Protein AF-A0A661QQ04-F1 (afdb_monomer_lite)

Structure (mmCIF, N/CA/C/O backbone):
data_AF-A0A661QQ04-F1
#
_entry.id   AF-A0A661QQ04-F1
#
loop_
_atom_site.group_PDB
_atom_site.id
_atom_site.type_symbol
_atom_site.label_atom_id
_atom_site.label_alt_id
_atom_site.label_comp_id
_atom_site.label_asym_id
_atom_site.label_entity_id
_atom_site.label_seq_id
_atom_site.pdbx_PDB_ins_code
_atom_site.Cartn_x
_atom_site.Cartn_y
_atom_site.Cartn_z
_atom_site.occupancy
_atom_site.B_iso_or_equiv
_atom_site.auth_seq_id
_atom_site.auth_comp_id
_atom_site.auth_asym_id
_atom_site.auth_atom_id
_atom_site.pdbx_PDB_model_num
ATOM 1 N N . MET A 1 1 ? 3.040 -56.726 -68.653 1.00 42.19 1 MET A N 1
ATOM 2 C CA . MET A 1 1 ? 3.200 -55.289 -68.322 1.00 42.19 1 MET A CA 1
ATOM 3 C C . MET A 1 1 ? 2.196 -54.917 -67.232 1.00 42.19 1 MET A C 1
ATOM 5 O O . MET A 1 1 ? 1.005 -54.890 -67.511 1.00 42.19 1 MET A O 1
ATOM 9 N N . LYS A 1 2 ? 2.637 -54.746 -65.975 1.00 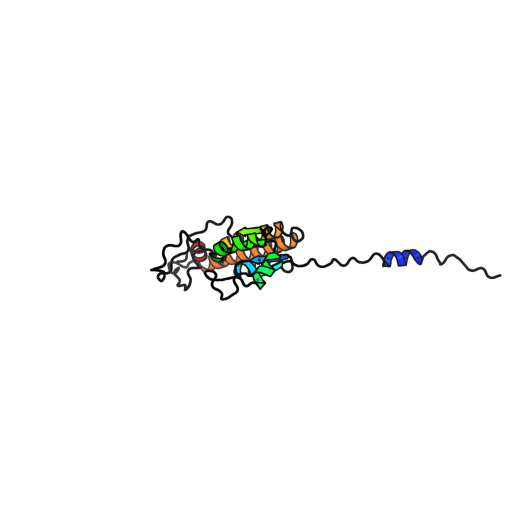44.75 2 LYS A N 1
ATOM 10 C CA . LYS A 1 2 ? 1.759 -54.456 -64.821 1.00 44.75 2 LYS A CA 1
ATOM 11 C C . LYS A 1 2 ? 1.559 -52.941 -64.674 1.00 44.75 2 LYS A C 1
ATOM 13 O O . LYS A 1 2 ? 2.535 -52.211 -64.544 1.00 44.75 2 LYS A O 1
ATOM 18 N N . LYS A 1 3 ? 0.300 -52.489 -64.699 1.00 50.75 3 LYS A N 1
ATOM 19 C CA . LYS A 1 3 ? -0.116 -51.104 -64.428 1.00 50.75 3 LYS A CA 1
ATOM 20 C C . LYS A 1 3 ? -0.150 -50.877 -62.909 1.00 50.75 3 LYS A C 1
ATOM 22 O O . LYS A 1 3 ? -0.844 -51.614 -62.215 1.00 50.75 3 LYS A O 1
ATOM 27 N N . TYR A 1 4 ? 0.576 -49.879 -62.403 1.00 56.81 4 TYR A N 1
ATOM 28 C CA . TYR A 1 4 ? 0.463 -49.418 -61.015 1.00 56.81 4 TYR A CA 1
ATOM 29 C C . TYR A 1 4 ? -0.455 -48.187 -60.953 1.00 56.81 4 TYR A C 1
ATOM 31 O O . TYR A 1 4 ? -0.273 -47.229 -61.702 1.00 56.81 4 TYR A O 1
ATOM 39 N N . ASN A 1 5 ? -1.465 -48.245 -60.079 1.00 53.25 5 ASN A N 1
ATOM 40 C CA . ASN A 1 5 ? -2.482 -47.209 -59.885 1.00 53.25 5 ASN A CA 1
ATOM 41 C C . ASN A 1 5 ? -1.901 -45.988 -59.152 1.00 53.25 5 ASN A C 1
ATOM 43 O O . ASN A 1 5 ? -1.539 -46.071 -57.980 1.00 53.25 5 ASN A O 1
ATOM 47 N N . ILE A 1 6 ? -1.873 -44.846 -59.841 1.00 58.75 6 ILE A N 1
ATOM 48 C CA . ILE A 1 6 ? -1.265 -43.571 -59.411 1.00 58.75 6 ILE A CA 1
ATOM 49 C C . ILE A 1 6 ? -2.174 -42.793 -58.426 1.00 58.75 6 ILE A C 1
ATOM 51 O O . ILE A 1 6 ? -1.833 -41.725 -57.930 1.00 58.75 6 ILE A O 1
ATOM 55 N N . THR A 1 7 ? -3.343 -43.328 -58.073 1.00 54.44 7 THR A N 1
ATOM 56 C CA . THR A 1 7 ? -4.411 -42.571 -57.396 1.00 54.44 7 THR A CA 1
ATOM 57 C C . THR A 1 7 ? -4.301 -42.482 -55.867 1.00 54.44 7 THR A C 1
ATOM 59 O O . THR A 1 7 ? -5.163 -41.878 -55.239 1.00 54.44 7 THR A O 1
ATOM 62 N N . ARG A 1 8 ? -3.267 -43.052 -55.227 1.00 51.94 8 ARG A N 1
ATOM 63 C CA . ARG A 1 8 ? -3.122 -43.023 -53.751 1.00 51.94 8 ARG A CA 1
ATOM 64 C C . ARG A 1 8 ? -2.150 -41.972 -53.197 1.00 51.94 8 ARG A C 1
ATOM 66 O O . ARG A 1 8 ? -2.054 -41.845 -51.982 1.00 51.94 8 ARG A O 1
ATOM 73 N N . LEU A 1 9 ? -1.472 -41.187 -54.040 1.00 50.12 9 LEU A N 1
ATOM 74 C CA . LEU A 1 9 ? -0.379 -40.305 -53.592 1.00 50.12 9 LEU A CA 1
ATOM 75 C C . LEU A 1 9 ? -0.767 -38.830 -53.355 1.00 50.12 9 LEU A C 1
ATOM 77 O O . LEU A 1 9 ? 0.102 -38.020 -53.062 1.00 50.12 9 LEU A O 1
ATOM 81 N N . ILE A 1 10 ? -2.049 -38.458 -53.453 1.00 54.50 10 ILE A N 1
ATOM 82 C CA . ILE A 1 10 ? -2.475 -37.043 -53.342 1.00 54.50 10 ILE A CA 1
ATOM 83 C C . ILE A 1 10 ? -3.084 -36.704 -51.963 1.00 54.50 10 ILE A C 1
ATOM 85 O O . ILE A 1 10 ? -3.137 -35.540 -51.581 1.00 54.50 10 ILE A O 1
ATOM 89 N N . ILE A 1 11 ? -3.459 -37.697 -51.146 1.00 52.12 11 ILE A N 1
ATOM 90 C CA . ILE A 1 11 ? -4.147 -37.456 -49.856 1.00 52.12 11 ILE A CA 1
ATOM 91 C C . ILE A 1 11 ? -3.188 -37.436 -48.646 1.00 52.12 11 ILE A C 1
ATOM 93 O O . ILE A 1 11 ? -3.557 -36.972 -47.574 1.00 52.12 11 ILE A O 1
ATOM 97 N N . VAL A 1 12 ? -1.929 -37.866 -48.792 1.00 51.25 12 VAL A N 1
ATOM 98 C CA . VAL A 1 12 ? -0.973 -37.896 -47.659 1.00 51.25 12 VAL A CA 1
ATOM 99 C C . VAL A 1 12 ? -0.236 -36.557 -47.479 1.00 51.25 12 VAL A C 1
ATOM 101 O O . VAL A 1 12 ? 0.216 -36.235 -46.383 1.00 51.25 12 VAL A O 1
ATOM 104 N N . PHE A 1 13 ? -0.171 -35.729 -48.525 1.00 47.19 13 PHE A N 1
ATOM 105 C CA . PHE A 1 13 ? 0.558 -34.456 -48.503 1.00 47.19 13 PHE A CA 1
ATOM 106 C C . PHE A 1 13 ? -0.141 -33.288 -47.759 1.00 47.19 13 PHE A C 1
ATOM 108 O O . PHE A 1 13 ? 0.571 -32.502 -47.135 1.00 47.19 13 PHE A O 1
ATOM 115 N N . PRO A 1 14 ? -1.488 -33.157 -47.698 1.00 51.59 14 PRO A N 1
ATOM 116 C CA . PRO A 1 14 ? -2.127 -32.086 -46.925 1.00 51.59 14 PRO A CA 1
ATOM 117 C C . PRO A 1 14 ? -2.156 -32.360 -45.411 1.00 51.59 14 PRO A C 1
ATOM 119 O O . PRO A 1 14 ? -2.267 -31.425 -44.622 1.00 51.59 14 PRO A O 1
ATOM 122 N N . VAL A 1 15 ? -2.038 -33.623 -44.981 1.00 52.25 15 VAL A N 1
ATOM 123 C CA . VAL A 1 15 ? -2.135 -34.003 -43.557 1.00 52.25 15 VAL A CA 1
ATOM 124 C C . VAL A 1 15 ? -0.845 -33.676 -42.795 1.00 52.25 15 VAL A C 1
ATOM 126 O O . VAL A 1 15 ? -0.895 -33.283 -41.632 1.00 52.25 15 VAL A O 1
ATOM 129 N N . ILE A 1 16 ? 0.313 -33.750 -43.457 1.00 52.34 16 ILE A N 1
ATOM 130 C CA . ILE A 1 16 ? 1.608 -33.402 -42.847 1.00 52.34 16 ILE A CA 1
ATOM 131 C C . ILE A 1 16 ? 1.780 -31.877 -42.741 1.00 52.34 16 ILE A C 1
ATOM 133 O O . ILE A 1 16 ? 2.369 -31.395 -41.775 1.00 52.34 16 ILE A O 1
ATOM 137 N N . LEU A 1 17 ? 1.190 -31.101 -43.659 1.00 48.97 17 LEU A N 1
ATOM 138 C CA . LEU A 1 17 ? 1.221 -29.635 -43.593 1.00 48.97 17 LEU A CA 1
ATOM 139 C C . LEU A 1 17 ? 0.348 -29.077 -42.450 1.00 48.97 17 LEU A C 1
ATOM 141 O O . LEU A 1 17 ? 0.659 -28.026 -41.897 1.00 48.97 17 LEU A O 1
ATOM 145 N N . PHE A 1 18 ? -0.691 -29.810 -42.030 1.00 51.31 18 PHE A N 1
ATOM 146 C CA . PHE A 1 18 ? -1.525 -29.444 -40.877 1.00 51.31 18 PHE A CA 1
ATOM 147 C C . PHE A 1 18 ? -0.867 -29.770 -39.520 1.00 51.31 18 PHE A C 1
ATOM 149 O O . PHE A 1 18 ? -1.220 -29.181 -38.501 1.00 51.31 18 PHE A O 1
ATOM 156 N N . LEU A 1 19 ? 0.130 -30.664 -39.499 1.00 51.28 19 LEU A N 1
ATOM 157 C CA . LEU A 1 19 ? 0.902 -31.016 -38.297 1.00 51.28 19 LEU A CA 1
ATOM 158 C C . LEU A 1 19 ? 2.069 -30.052 -38.013 1.00 51.28 19 LEU A C 1
ATOM 160 O O . LEU A 1 19 ? 2.657 -30.118 -36.936 1.00 51.28 19 LEU A O 1
ATOM 164 N N . PHE A 1 20 ? 2.373 -29.134 -38.939 1.00 50.22 20 PHE A N 1
ATOM 165 C CA . PHE A 1 20 ? 3.430 -28.122 -38.808 1.00 50.22 20 PHE A CA 1
ATOM 166 C C . PHE A 1 20 ? 2.912 -26.684 -38.633 1.00 50.22 20 PHE A C 1
ATOM 168 O O . PHE A 1 20 ? 3.705 -25.742 -38.643 1.00 50.22 20 PHE A O 1
ATOM 175 N N . MET A 1 21 ? 1.611 -26.486 -38.381 1.00 59.34 21 MET A N 1
ATOM 176 C CA . MET A 1 21 ? 1.159 -25.283 -37.671 1.00 59.34 21 MET A CA 1
ATOM 177 C C . MET A 1 21 ? 1.600 -25.428 -36.216 1.00 59.34 21 MET A C 1
ATOM 179 O O . MET A 1 21 ? 0.858 -25.913 -35.361 1.00 59.34 21 MET A O 1
ATOM 183 N N . GLY A 1 22 ? 2.864 -25.078 -35.967 1.00 58.88 22 GLY A N 1
ATOM 184 C CA . GLY A 1 22 ? 3.461 -25.076 -34.644 1.00 58.88 22 GLY A CA 1
ATOM 185 C C . GLY A 1 22 ? 2.508 -24.412 -33.662 1.00 58.88 22 GLY A C 1
ATOM 186 O O . GLY A 1 22 ? 2.130 -23.252 -33.831 1.00 58.88 2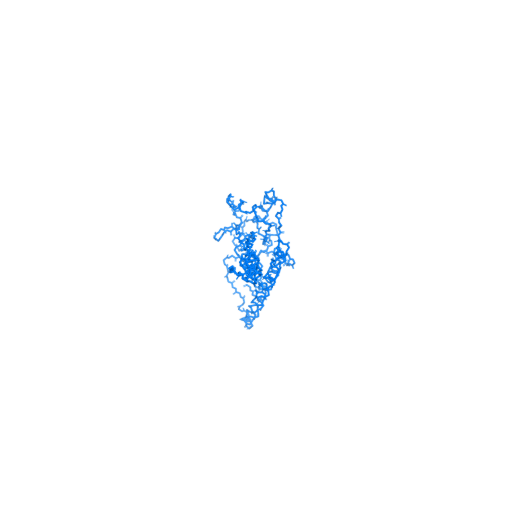2 GLY A O 1
ATOM 187 N N . ARG A 1 23 ? 2.096 -25.160 -32.636 1.00 61.75 23 ARG A N 1
ATOM 188 C CA . ARG A 1 23 ? 1.484 -24.566 -31.454 1.00 61.75 23 ARG A CA 1
ATOM 189 C C . ARG A 1 23 ? 2.525 -23.615 -30.882 1.00 61.75 23 ARG A C 1
ATOM 191 O O . ARG A 1 23 ? 3.463 -24.055 -30.223 1.00 61.75 23 ARG A O 1
ATOM 198 N N . ILE A 1 24 ? 2.379 -22.326 -31.171 1.00 63.41 24 ILE A N 1
ATOM 199 C CA . ILE A 1 24 ? 3.062 -21.274 -30.431 1.00 63.41 24 ILE A CA 1
ATOM 200 C C . ILE A 1 24 ? 2.498 -21.392 -29.019 1.00 63.41 24 ILE A C 1
ATOM 202 O O . ILE A 1 24 ? 1.402 -20.913 -28.733 1.00 63.41 24 ILE A O 1
ATOM 206 N N . LEU A 1 25 ? 3.192 -22.137 -28.158 1.00 58.19 25 LEU A N 1
ATOM 207 C CA . LEU A 1 25 ? 2.923 -22.080 -26.733 1.00 58.19 25 LEU A CA 1
ATOM 208 C C . LEU A 1 25 ? 3.154 -20.618 -26.341 1.00 58.19 25 LEU A C 1
ATOM 210 O O . LEU A 1 25 ? 4.233 -20.097 -26.642 1.00 58.19 25 LEU A O 1
ATOM 214 N N . PRO A 1 26 ? 2.166 -19.931 -25.745 1.00 60.06 26 PRO A N 1
ATOM 215 C CA . PRO A 1 26 ? 2.396 -18.583 -25.265 1.00 60.06 26 PRO A CA 1
ATOM 216 C C . PRO A 1 26 ? 3.564 -18.658 -24.284 1.00 60.06 26 PRO A C 1
ATOM 218 O O . PRO A 1 26 ? 3.507 -19.383 -23.289 1.00 60.06 26 PRO A O 1
ATOM 221 N N . VAL A 1 27 ? 4.659 -17.964 -24.602 1.00 60.22 27 VAL A N 1
ATOM 222 C CA . VAL A 1 27 ? 5.728 -17.739 -23.633 1.00 60.22 27 VAL A CA 1
ATOM 223 C C . VAL A 1 27 ? 5.059 -17.022 -22.472 1.00 60.22 27 VAL A C 1
ATOM 225 O O . VAL A 1 27 ? 4.532 -15.927 -22.660 1.00 60.22 27 VAL A O 1
ATOM 228 N N . ALA A 1 28 ? 5.019 -17.661 -21.302 1.00 61.84 28 ALA A N 1
ATOM 229 C CA . ALA A 1 28 ? 4.507 -17.021 -20.103 1.00 61.84 28 ALA A CA 1
ATOM 230 C C . ALA A 1 28 ? 5.303 -15.726 -19.898 1.00 61.84 28 ALA A C 1
ATOM 232 O O . ALA A 1 28 ? 6.532 -15.763 -19.754 1.00 61.84 28 ALA A O 1
ATOM 233 N N . ALA A 1 29 ? 4.615 -14.586 -19.976 1.00 71.62 29 ALA A N 1
ATOM 234 C CA . ALA A 1 29 ? 5.230 -13.296 -19.730 1.00 71.62 29 ALA A CA 1
ATOM 235 C C . ALA A 1 29 ? 5.824 -13.311 -18.317 1.00 71.62 29 ALA A C 1
ATOM 237 O O . ALA A 1 29 ? 5.252 -13.888 -17.391 1.00 71.62 29 ALA A O 1
ATOM 238 N N . ARG A 1 30 ? 7.021 -12.741 -18.155 1.00 85.00 30 ARG A N 1
ATOM 239 C CA . ARG A 1 30 ? 7.623 -12.655 -16.823 1.00 85.00 30 ARG A CA 1
ATOM 240 C C . ARG A 1 30 ? 6.792 -11.693 -15.965 1.00 85.00 30 ARG A C 1
ATOM 242 O O . ARG A 1 30 ? 6.412 -10.647 -16.491 1.00 85.00 30 ARG A O 1
ATOM 249 N N . PRO A 1 31 ? 6.572 -12.002 -14.673 1.00 93.94 31 PRO A N 1
ATOM 250 C CA . PRO A 1 31 ? 5.903 -11.089 -13.758 1.00 93.94 31 PRO A CA 1
ATOM 251 C C . PRO A 1 31 ? 6.584 -9.721 -13.745 1.00 93.94 31 PRO A C 1
ATOM 253 O O . PRO A 1 31 ? 7.814 -9.625 -13.790 1.00 93.94 31 PRO A O 1
ATOM 256 N N . VAL A 1 32 ? 5.793 -8.658 -13.654 1.00 96.25 32 VAL A N 1
ATOM 257 C CA . VAL A 1 32 ? 6.306 -7.295 -13.596 1.00 96.25 32 VAL A CA 1
ATOM 258 C C . VAL A 1 32 ? 6.868 -7.019 -12.207 1.00 96.25 32 VAL A C 1
ATOM 260 O O . VAL A 1 32 ? 6.193 -7.205 -11.193 1.00 96.25 32 VAL A O 1
ATOM 263 N N . SER A 1 33 ? 8.119 -6.567 -12.140 1.00 97.75 33 SER A N 1
ATOM 264 C CA . SER A 1 33 ? 8.745 -6.207 -10.869 1.00 97.75 33 SER A CA 1
ATOM 265 C C . SER A 1 33 ? 8.165 -4.899 -10.321 1.00 97.75 33 SER A C 1
ATOM 267 O O . SER A 1 33 ? 8.176 -3.866 -10.982 1.00 97.75 33 SER A O 1
ATOM 269 N N . VAL A 1 34 ? 7.678 -4.918 -9.087 1.00 98.50 34 VAL A N 1
ATOM 270 C CA . VAL A 1 34 ? 7.033 -3.786 -8.417 1.00 98.50 34 VAL A CA 1
ATOM 271 C C . VAL A 1 34 ? 7.740 -3.528 -7.098 1.00 98.50 34 VAL A C 1
ATOM 273 O O . VAL A 1 34 ? 7.895 -4.442 -6.291 1.00 98.50 34 VAL A O 1
ATOM 276 N N . ALA A 1 35 ? 8.130 -2.283 -6.835 1.00 98.50 35 ALA A N 1
ATOM 277 C CA . ALA A 1 35 ? 8.693 -1.906 -5.546 1.00 98.50 35 ALA A CA 1
ATOM 278 C C . ALA A 1 35 ? 7.636 -1.276 -4.631 1.00 98.50 35 ALA A C 1
ATOM 280 O O . ALA A 1 35 ? 6.783 -0.507 -5.072 1.00 98.50 35 ALA A O 1
ATOM 281 N N . VAL A 1 36 ? 7.716 -1.578 -3.338 1.00 98.62 36 VAL A N 1
ATOM 282 C CA . VAL A 1 36 ? 6.898 -0.956 -2.289 1.00 98.62 36 VAL A CA 1
ATOM 283 C C . VAL A 1 36 ? 7.779 -0.541 -1.117 1.00 98.62 36 VAL A C 1
ATOM 285 O O . VAL A 1 36 ? 8.813 -1.166 -0.853 1.00 98.62 36 VAL A O 1
ATOM 288 N N . SER A 1 37 ? 7.364 0.480 -0.370 1.00 97.25 37 SER A N 1
ATOM 289 C CA . SER A 1 37 ? 8.110 0.916 0.811 1.00 97.25 37 SER A CA 1
ATOM 290 C C . SER A 1 37 ? 8.093 -0.129 1.919 1.00 97.25 37 SER A C 1
ATOM 292 O O . SER A 1 37 ? 9.146 -0.465 2.455 1.00 97.25 37 SER A O 1
ATOM 294 N N . ILE A 1 38 ? 6.910 -0.640 2.270 1.00 95.88 38 ILE A N 1
ATOM 295 C CA . ILE A 1 38 ? 6.691 -1.479 3.458 1.00 95.88 38 ILE A CA 1
ATOM 296 C C . ILE A 1 38 ? 5.793 -2.684 3.165 1.00 95.88 38 ILE A C 1
ATOM 298 O O . ILE A 1 38 ? 5.066 -2.727 2.174 1.00 95.88 38 ILE A O 1
ATOM 302 N N . LEU A 1 39 ? 5.812 -3.664 4.072 1.00 94.81 39 LEU A N 1
ATOM 303 C CA . LEU A 1 39 ? 5.066 -4.915 3.929 1.00 94.81 39 LEU A CA 1
ATOM 304 C C . LEU A 1 39 ? 3.541 -4.741 3.724 1.00 94.81 39 LEU A C 1
ATOM 306 O O . LEU A 1 39 ? 3.017 -5.443 2.861 1.00 94.81 39 LEU A O 1
ATOM 310 N N . PRO A 1 40 ? 2.812 -3.829 4.407 1.00 95.69 40 PRO A N 1
ATOM 311 C CA . PRO A 1 40 ? 1.376 -3.645 4.163 1.00 95.69 40 PRO A CA 1
ATOM 312 C C . PRO A 1 40 ? 1.028 -3.373 2.694 1.00 95.69 40 PRO A C 1
ATOM 314 O O . PRO A 1 40 ? 0.116 -3.991 2.158 1.00 95.69 40 PRO A O 1
ATOM 317 N N . GLN A 1 41 ? 1.817 -2.550 1.998 1.00 97.69 41 GLN A N 1
ATOM 318 C CA . GLN A 1 41 ? 1.617 -2.280 0.570 1.00 97.69 41 GLN A CA 1
ATOM 319 C C . GLN A 1 41 ? 1.779 -3.543 -0.288 1.00 97.69 41 GLN A C 1
ATOM 321 O O . GLN A 1 41 ? 1.052 -3.728 -1.263 1.00 97.69 41 GLN A O 1
ATOM 326 N N . SER A 1 42 ? 2.693 -4.448 0.090 1.00 97.75 42 SER A N 1
ATOM 327 C CA . SER A 1 42 ? 2.896 -5.709 -0.638 1.00 97.75 42 SER A CA 1
ATOM 328 C C . SER A 1 42 ? 1.655 -6.603 -0.631 1.00 97.75 42 SER A C 1
ATOM 330 O O . SER A 1 42 ? 1.406 -7.286 -1.620 1.00 97.75 42 SER A O 1
ATOM 332 N N . PHE A 1 43 ? 0.842 -6.557 0.432 1.00 98.06 43 PHE A N 1
ATOM 333 C CA . PHE A 1 43 ? -0.417 -7.297 0.495 1.00 98.06 43 PHE A CA 1
ATOM 334 C C . PHE A 1 43 ? -1.398 -6.808 -0.576 1.00 98.06 43 PHE A C 1
ATOM 336 O O . PHE A 1 43 ? -1.882 -7.612 -1.369 1.00 98.06 43 PHE A O 1
ATOM 343 N N . PHE A 1 44 ? -1.627 -5.494 -0.667 1.00 98.62 44 PHE A N 1
ATOM 344 C CA . PHE A 1 44 ? -2.525 -4.919 -1.674 1.00 98.62 44 PHE A CA 1
ATOM 345 C C . PHE A 1 44 ? -2.035 -5.201 -3.099 1.00 98.62 44 PHE A C 1
ATOM 347 O O . PHE A 1 44 ? -2.811 -5.650 -3.942 1.00 98.62 44 PHE A O 1
ATOM 354 N N . VAL A 1 45 ? -0.736 -5.006 -3.359 1.00 98.69 45 VAL A N 1
ATOM 355 C CA . VAL A 1 45 ? -0.133 -5.315 -4.664 1.00 98.69 45 VAL A CA 1
ATOM 356 C C . VAL A 1 45 ? -0.309 -6.795 -5.008 1.00 98.69 45 VAL A C 1
ATOM 358 O O . VAL A 1 45 ? -0.635 -7.108 -6.149 1.00 98.69 45 VAL A O 1
ATOM 361 N N . LYS A 1 46 ? -0.149 -7.714 -4.046 1.00 98.50 46 LYS A N 1
ATOM 362 C CA . LYS A 1 46 ? -0.309 -9.153 -4.289 1.00 98.50 46 LYS A CA 1
ATOM 363 C C . LYS A 1 46 ? -1.762 -9.554 -4.537 1.00 98.50 46 LYS A C 1
ATOM 365 O O . LYS A 1 46 ? -2.007 -10.347 -5.441 1.00 98.50 46 LYS A O 1
ATOM 370 N N . GLU A 1 47 ? -2.714 -9.014 -3.779 1.00 98.62 47 GLU A N 1
ATOM 371 C CA . GLU A 1 47 ? -4.146 -9.297 -3.962 1.00 98.62 47 GLU A CA 1
ATOM 372 C C . GLU A 1 47 ? -4.663 -8.792 -5.322 1.00 98.62 47 GLU A C 1
ATOM 374 O O . GLU A 1 47 ? -5.513 -9.436 -5.941 1.00 98.62 47 GLU A O 1
ATOM 379 N N . ILE A 1 48 ? -4.128 -7.667 -5.809 1.00 98.75 48 ILE A N 1
ATOM 380 C CA . ILE A 1 48 ? -4.486 -7.093 -7.114 1.00 98.75 48 ILE A CA 1
ATOM 381 C C . ILE A 1 48 ? -3.730 -7.798 -8.249 1.00 98.75 48 ILE A C 1
ATOM 383 O O . ILE A 1 48 ? -4.339 -8.204 -9.235 1.00 98.75 48 ILE A O 1
ATOM 387 N N . GLY A 1 49 ? -2.412 -7.950 -8.114 1.00 97.75 49 GLY A N 1
ATOM 388 C CA . GLY A 1 49 ? -1.514 -8.416 -9.171 1.00 97.75 49 GLY A CA 1
ATOM 389 C C . GLY A 1 49 ? -1.342 -9.932 -9.283 1.00 97.75 49 GLY A C 1
ATOM 390 O O . GLY A 1 49 ? -0.943 -10.429 -10.331 1.00 97.75 49 GLY A O 1
ATOM 391 N N . SER A 1 50 ? -1.660 -10.692 -8.231 1.00 96.38 50 SER A N 1
ATOM 392 C CA . SER A 1 50 ? -1.543 -12.155 -8.192 1.00 96.38 50 SER A CA 1
ATOM 393 C C . SER A 1 50 ? -0.160 -12.658 -8.656 1.00 96.38 50 SER A C 1
ATOM 395 O O . SER A 1 50 ? 0.855 -12.305 -8.050 1.00 96.38 50 SER A O 1
ATOM 397 N N . ALA A 1 51 ? -0.095 -13.534 -9.661 1.00 96.94 51 ALA A N 1
ATOM 398 C CA . ALA A 1 51 ? 1.133 -14.093 -10.225 1.00 96.94 51 ALA A CA 1
ATOM 399 C C . ALA A 1 51 ? 1.843 -13.145 -11.206 1.00 96.94 51 ALA A C 1
ATOM 401 O O . ALA A 1 51 ? 3.023 -13.349 -11.469 1.00 96.94 51 ALA A O 1
ATOM 402 N N . GLU A 1 52 ? 1.168 -12.095 -11.677 1.00 97.38 52 GLU A N 1
ATOM 403 C CA . GLU A 1 52 ? 1.696 -11.172 -12.691 1.00 97.38 52 GLU A CA 1
ATOM 404 C C . GLU A 1 52 ? 2.637 -10.113 -12.109 1.00 97.38 52 GLU A C 1
ATOM 406 O O . GLU A 1 52 ? 3.212 -9.317 -12.845 1.00 97.38 52 GLU A O 1
ATOM 411 N N . VAL A 1 53 ? 2.831 -10.107 -10.785 1.00 98.00 53 VAL A N 1
ATOM 412 C CA . VAL A 1 53 ? 3.714 -9.167 -10.089 1.00 98.00 53 VAL A CA 1
ATOM 413 C C . VAL A 1 53 ? 4.759 -9.885 -9.237 1.00 98.00 53 VAL A C 1
ATOM 415 O O . VAL A 1 53 ? 4.455 -10.801 -8.467 1.00 98.00 53 VAL A O 1
ATOM 418 N N . GLU A 1 54 ? 6.002 -9.416 -9.322 1.00 98.00 54 GLU A N 1
ATOM 419 C CA . GLU A 1 54 ? 7.080 -9.756 -8.392 1.00 98.00 54 GLU A CA 1
ATOM 420 C C . GLU A 1 54 ? 7.352 -8.552 -7.485 1.00 98.00 54 GLU A C 1
ATOM 422 O O . GLU A 1 54 ? 7.685 -7.472 -7.963 1.00 98.00 54 GLU A O 1
ATOM 427 N N . ILE A 1 55 ? 7.220 -8.715 -6.167 1.00 98.31 55 ILE A N 1
ATOM 428 C CA . ILE A 1 55 ? 7.218 -7.577 -5.237 1.00 98.31 55 ILE A CA 1
ATOM 429 C C . ILE A 1 55 ? 8.564 -7.451 -4.516 1.00 98.31 55 ILE A C 1
ATOM 431 O O . ILE A 1 55 ? 9.001 -8.361 -3.809 1.00 98.31 55 ILE A O 1
ATOM 435 N N . LEU A 1 56 ? 9.192 -6.282 -4.633 1.00 98.06 56 LEU A N 1
ATOM 436 C CA . LEU A 1 56 ? 10.351 -5.861 -3.855 1.00 98.06 56 LEU A CA 1
ATOM 437 C C . LEU A 1 56 ? 9.901 -4.965 -2.695 1.00 98.06 56 LEU A C 1
ATOM 439 O O . LEU A 1 56 ? 9.493 -3.825 -2.899 1.00 98.06 56 LEU A O 1
ATOM 443 N N . VAL A 1 57 ? 10.034 -5.455 -1.463 1.00 97.81 57 VAL A N 1
ATOM 444 C CA . VAL A 1 57 ? 9.812 -4.645 -0.257 1.00 97.81 57 VAL A CA 1
ATOM 445 C C . VAL A 1 57 ? 11.117 -3.955 0.139 1.00 97.81 57 VAL A C 1
ATOM 447 O O . VAL A 1 57 ? 12.136 -4.622 0.354 1.00 97.81 57 VAL A O 1
ATOM 450 N N . MET A 1 58 ? 11.099 -2.623 0.236 1.00 97.31 58 MET A N 1
ATOM 451 C CA . MET A 1 58 ? 12.296 -1.856 0.581 1.00 97.31 58 MET A CA 1
ATOM 452 C C . MET A 1 58 ? 12.624 -1.929 2.065 1.00 97.31 58 MET A C 1
ATOM 454 O O . MET A 1 58 ? 13.741 -2.304 2.399 1.00 97.31 58 MET A O 1
ATOM 458 N N . VAL A 1 59 ? 11.674 -1.627 2.948 1.00 95.62 59 VAL A N 1
ATOM 459 C CA . VAL A 1 59 ? 11.856 -1.729 4.399 1.00 95.62 59 VAL A CA 1
ATOM 460 C C . VAL A 1 59 ? 11.344 -3.101 4.861 1.00 95.62 59 VAL A C 1
ATOM 462 O O . VAL A 1 59 ? 10.129 -3.318 4.903 1.00 95.62 59 VAL A O 1
ATOM 465 N N . PRO A 1 60 ? 12.235 -4.062 5.169 1.00 91.19 60 PRO A N 1
ATOM 466 C CA . PRO A 1 60 ? 11.836 -5.420 5.510 1.00 91.19 60 PRO A CA 1
ATOM 467 C C . PRO A 1 60 ? 11.167 -5.492 6.893 1.00 91.19 60 PRO A C 1
ATOM 469 O O . PRO A 1 60 ? 11.329 -4.583 7.713 1.00 91.19 60 PRO A O 1
ATOM 472 N N . PRO A 1 61 ? 10.458 -6.594 7.196 1.00 88.00 61 PRO A N 1
ATOM 473 C CA . PRO A 1 61 ? 9.868 -6.818 8.513 1.00 88.00 61 PRO A CA 1
ATOM 474 C C . PRO A 1 61 ? 10.896 -6.658 9.641 1.00 88.00 61 PRO A C 1
ATOM 476 O O . PRO A 1 61 ? 12.022 -7.143 9.541 1.00 88.00 61 PRO A O 1
ATOM 479 N N . GLY A 1 62 ? 10.504 -5.965 10.710 1.00 85.44 62 GLY A N 1
ATOM 480 C CA . GLY A 1 62 ? 11.357 -5.701 11.874 1.00 85.44 62 GLY A CA 1
ATOM 481 C C . GLY A 1 62 ? 12.348 -4.539 11.717 1.00 85.44 62 GLY A C 1
ATOM 482 O O . GLY A 1 62 ? 12.922 -4.113 12.715 1.00 85.44 62 GLY A O 1
ATOM 483 N N . ALA A 1 63 ? 12.538 -3.986 10.514 1.00 88.56 63 ALA A N 1
ATOM 484 C CA . ALA A 1 63 ? 13.352 -2.786 10.330 1.00 88.56 63 ALA A CA 1
ATOM 485 C C . ALA A 1 63 ? 12.575 -1.510 10.694 1.00 88.56 63 ALA A C 1
ATOM 487 O O . ALA A 1 63 ? 11.369 -1.421 10.474 1.00 88.56 63 ALA A O 1
ATOM 488 N N . ASN A 1 64 ? 13.278 -0.499 11.215 1.00 85.06 64 ASN A N 1
ATOM 489 C CA . ASN A 1 64 ? 12.696 0.810 11.510 1.00 85.06 64 ASN A CA 1
ATOM 490 C C . ASN A 1 64 ? 12.710 1.700 10.251 1.00 85.06 64 ASN A C 1
ATOM 492 O O . ASN A 1 64 ? 13.798 2.094 9.827 1.00 85.06 64 ASN A O 1
ATOM 496 N N . PRO A 1 65 ? 11.549 2.086 9.682 1.00 82.38 65 PRO A N 1
ATOM 497 C CA . PRO A 1 65 ? 11.502 2.935 8.491 1.00 82.38 65 PRO A CA 1
ATOM 498 C C . PRO A 1 65 ? 12.186 4.297 8.672 1.00 82.38 65 PRO A C 1
ATOM 500 O O . PRO A 1 65 ? 12.656 4.871 7.699 1.00 82.38 65 PRO A O 1
ATOM 503 N N . ALA A 1 66 ? 12.270 4.828 9.895 1.00 79.62 66 ALA A N 1
ATOM 504 C CA . ALA A 1 66 ? 12.883 6.134 10.135 1.00 79.62 66 ALA A CA 1
ATOM 505 C C . ALA A 1 66 ? 14.408 6.132 9.937 1.00 79.62 66 ALA A C 1
ATOM 507 O O . ALA A 1 66 ? 14.986 7.168 9.623 1.00 79.62 66 ALA A O 1
ATOM 508 N N . THR A 1 67 ? 15.061 4.982 10.115 1.00 85.94 67 THR A N 1
ATOM 509 C CA . THR A 1 67 ? 16.529 4.859 10.089 1.00 85.94 67 THR A CA 1
ATOM 510 C C . THR A 1 67 ? 17.014 3.815 9.088 1.00 85.94 67 THR A C 1
ATOM 512 O O . THR A 1 67 ? 18.179 3.428 9.117 1.00 85.94 67 THR A O 1
ATOM 515 N N . TYR A 1 68 ? 16.123 3.283 8.251 1.00 92.56 68 TYR A N 1
ATOM 516 C CA . TYR A 1 68 ? 16.463 2.190 7.354 1.00 92.56 68 TYR A CA 1
ATOM 517 C C . TYR A 1 68 ? 17.284 2.666 6.152 1.00 92.56 68 TYR A C 1
ATOM 519 O O . TYR A 1 68 ? 16.932 3.636 5.474 1.00 92.56 68 TYR A O 1
ATOM 527 N N . GLU A 1 69 ? 18.338 1.913 5.843 1.00 94.12 69 GLU A N 1
ATOM 528 C CA . GLU A 1 69 ? 19.156 2.094 4.649 1.00 94.12 69 GLU A CA 1
ATOM 529 C C . GLU A 1 69 ? 19.021 0.875 3.720 1.00 94.12 69 GLU A C 1
ATOM 531 O O . GLU A 1 69 ? 19.246 -0.262 4.155 1.00 94.12 69 GLU A O 1
ATOM 536 N N . PRO A 1 70 ? 18.665 1.068 2.435 1.00 94.94 70 PRO A N 1
ATOM 537 C CA . PRO A 1 70 ? 18.569 -0.022 1.475 1.00 94.94 70 PRO A CA 1
ATOM 538 C C . PRO A 1 70 ? 19.921 -0.680 1.223 1.00 94.94 70 PRO A C 1
ATOM 540 O O . PRO A 1 70 ? 20.931 -0.014 0.990 1.00 94.94 70 PRO A O 1
ATOM 543 N N . LYS A 1 71 ? 19.933 -2.012 1.166 1.00 95.00 71 LYS A N 1
ATOM 544 C CA . LYS A 1 71 ? 21.139 -2.769 0.814 1.00 95.00 71 LYS A CA 1
ATOM 545 C C . LYS A 1 71 ? 21.478 -2.579 -0.674 1.00 95.00 71 LYS A C 1
ATOM 547 O O . LYS A 1 71 ? 20.556 -2.502 -1.491 1.00 95.00 71 LYS A O 1
ATOM 552 N N . PRO A 1 72 ? 22.762 -2.659 -1.083 1.00 95.06 72 PRO A N 1
ATOM 553 C CA . PRO A 1 72 ? 23.156 -2.565 -2.495 1.00 95.06 72 PRO A CA 1
ATOM 554 C C . PRO A 1 72 ? 22.386 -3.520 -3.419 1.00 95.06 72 PRO A C 1
ATOM 556 O O . PRO A 1 72 ? 21.953 -3.140 -4.503 1.00 95.06 72 PRO A O 1
ATOM 559 N N . ARG A 1 73 ? 22.116 -4.748 -2.954 1.00 95.56 73 ARG A N 1
ATOM 560 C CA . ARG A 1 73 ? 21.315 -5.732 -3.698 1.00 95.56 73 ARG A CA 1
ATOM 561 C C . ARG A 1 73 ? 19.867 -5.280 -3.930 1.00 95.56 73 ARG A C 1
ATOM 563 O O . ARG A 1 73 ? 19.304 -5.605 -4.969 1.00 95.56 73 ARG A O 1
ATOM 570 N N . GLN A 1 74 ? 19.252 -4.563 -2.988 1.00 95.75 74 GLN A N 1
ATOM 571 C CA . GLN A 1 74 ? 17.901 -4.020 -3.179 1.00 95.75 74 GLN A CA 1
ATOM 572 C C . GLN A 1 74 ? 17.912 -2.877 -4.189 1.00 95.75 74 GLN A C 1
ATOM 574 O O . GLN A 1 74 ? 17.037 -2.840 -5.041 1.00 95.75 74 GLN A O 1
ATOM 579 N N . LEU A 1 75 ? 18.924 -2.006 -4.150 1.00 96.00 75 LEU A N 1
ATOM 580 C CA . LEU A 1 75 ? 19.084 -0.939 -5.143 1.00 96.00 75 LEU A CA 1
ATOM 581 C C . LEU A 1 75 ? 19.261 -1.507 -6.558 1.00 96.00 75 LEU A C 1
ATOM 583 O O . LEU A 1 75 ? 18.626 -1.028 -7.492 1.00 96.00 75 LEU A O 1
ATOM 587 N N . ALA A 1 76 ? 20.050 -2.576 -6.703 1.00 95.44 76 ALA A N 1
ATOM 588 C CA . ALA A 1 76 ? 20.211 -3.273 -7.978 1.00 95.44 76 ALA A CA 1
ATOM 589 C C . ALA A 1 76 ? 18.889 -3.873 -8.491 1.00 95.44 76 ALA A C 1
ATOM 591 O O . ALA A 1 76 ? 18.592 -3.776 -9.676 1.00 95.44 76 ALA A O 1
ATOM 592 N N . LYS A 1 77 ? 18.064 -4.454 -7.606 1.00 96.38 77 LYS A N 1
ATOM 593 C CA . LYS A 1 77 ? 16.724 -4.944 -7.979 1.00 96.38 77 LYS A CA 1
ATOM 594 C C . LYS A 1 77 ? 15.763 -3.806 -8.336 1.00 96.38 77 LYS A C 1
ATOM 596 O O . LYS A 1 77 ? 15.022 -3.912 -9.306 1.00 96.38 77 LYS A O 1
ATOM 601 N N . LEU A 1 78 ? 15.791 -2.713 -7.573 1.00 97.44 78 LEU A N 1
ATOM 602 C CA . LEU A 1 78 ? 14.944 -1.541 -7.792 1.00 97.44 78 LEU A CA 1
ATOM 603 C C . LEU A 1 78 ? 15.208 -0.882 -9.153 1.00 97.44 78 LEU A C 1
ATOM 605 O O . LEU A 1 78 ? 14.282 -0.357 -9.767 1.00 97.44 78 LEU A O 1
ATOM 609 N N . ALA A 1 79 ? 16.444 -0.946 -9.655 1.00 95.44 79 ALA A N 1
ATOM 610 C CA . ALA A 1 79 ? 16.788 -0.455 -10.988 1.00 95.44 79 ALA A CA 1
ATOM 611 C C . ALA A 1 79 ? 16.014 -1.164 -12.119 1.00 95.44 79 ALA A C 1
ATOM 613 O O . ALA A 1 79 ? 15.831 -0.580 -13.181 1.00 95.44 79 ALA A O 1
ATOM 614 N N . GLY A 1 80 ? 15.533 -2.392 -11.889 1.00 94.81 80 GLY A N 1
ATOM 615 C CA . GLY A 1 80 ? 14.675 -3.127 -12.824 1.00 94.81 80 GLY A CA 1
ATOM 616 C C . GLY A 1 80 ? 13.171 -2.923 -12.612 1.00 94.81 80 GLY A C 1
ATOM 617 O O . GLY A 1 80 ? 12.379 -3.470 -13.373 1.00 94.81 80 GLY A O 1
ATOM 618 N N . CYS A 1 81 ? 12.752 -2.173 -11.589 1.00 98.06 81 CYS A N 1
ATOM 619 C CA . CYS A 1 81 ? 11.335 -1.935 -11.314 1.00 98.06 81 CYS A CA 1
ATOM 620 C C . CYS A 1 81 ? 10.838 -0.710 -12.107 1.00 98.06 81 CYS A C 1
ATOM 622 O O . CYS A 1 81 ? 11.391 0.376 -11.926 1.00 98.06 81 CYS A O 1
ATOM 624 N N . PRO A 1 82 ? 9.788 -0.817 -12.942 1.00 98.19 82 PRO A N 1
ATOM 625 C CA . PRO A 1 82 ? 9.161 0.345 -13.581 1.00 98.19 82 PRO A CA 1
ATOM 626 C C . PRO A 1 82 ? 8.357 1.221 -12.613 1.00 98.19 82 PRO A C 1
ATOM 628 O O . PRO A 1 82 ? 8.101 2.386 -12.913 1.00 98.19 82 PRO A O 1
ATOM 631 N N . ILE A 1 83 ? 7.935 0.683 -11.464 1.00 98.81 83 ILE A N 1
ATOM 632 C CA . ILE A 1 83 ? 7.026 1.365 -10.539 1.00 98.81 83 ILE A CA 1
ATOM 633 C C . ILE A 1 83 ? 7.425 1.170 -9.074 1.00 98.81 83 ILE A C 1
ATOM 635 O O . ILE A 1 83 ? 7.897 0.104 -8.667 1.00 98.81 83 ILE A O 1
ATOM 639 N N . TYR A 1 84 ? 7.200 2.220 -8.285 1.00 98.75 84 TYR A N 1
ATOM 640 C CA . TYR A 1 84 ? 7.364 2.267 -6.839 1.00 98.75 84 TYR A CA 1
ATOM 641 C C . TYR A 1 84 ? 6.090 2.805 -6.182 1.00 98.75 84 TYR A C 1
ATOM 643 O O . TYR A 1 84 ? 5.696 3.942 -6.442 1.00 98.75 84 TYR A O 1
ATOM 651 N N . PHE A 1 85 ? 5.477 2.034 -5.289 1.00 98.81 85 PHE A N 1
ATOM 652 C CA . PHE A 1 85 ? 4.333 2.476 -4.491 1.00 98.81 85 PHE A CA 1
ATOM 653 C C . PHE A 1 85 ? 4.796 3.065 -3.150 1.00 98.81 85 PHE A C 1
ATOM 655 O O . PHE A 1 85 ? 5.375 2.369 -2.315 1.00 98.81 85 PHE A O 1
ATOM 662 N N . ALA A 1 86 ? 4.529 4.355 -2.942 1.00 98.12 86 ALA A N 1
ATOM 663 C CA . ALA A 1 86 ? 5.009 5.156 -1.816 1.00 98.12 86 ALA A CA 1
ATOM 664 C C . ALA A 1 86 ? 3.898 5.423 -0.785 1.00 98.12 86 ALA A C 1
ATOM 666 O O . ALA A 1 86 ? 2.805 5.846 -1.155 1.00 98.12 86 ALA A O 1
ATOM 667 N N . GLN A 1 87 ? 4.190 5.209 0.500 1.00 96.00 87 GLN A N 1
ATOM 668 C CA . GLN A 1 87 ? 3.254 5.345 1.625 1.00 96.00 87 GLN A CA 1
ATOM 669 C C . GLN A 1 87 ? 3.363 6.700 2.351 1.00 96.00 87 GLN A C 1
ATOM 671 O O . GLN A 1 87 ? 2.568 7.039 3.226 1.00 96.00 87 GLN A O 1
ATOM 676 N N . GLY A 1 88 ? 4.354 7.509 1.992 1.00 93.38 88 GLY A N 1
ATOM 677 C CA . GLY A 1 88 ? 4.648 8.805 2.586 1.00 93.38 88 GLY A CA 1
ATOM 678 C C . GLY A 1 88 ? 5.363 8.695 3.927 1.00 93.38 88 GLY A C 1
ATOM 679 O O . GLY A 1 88 ? 4.995 9.395 4.873 1.00 93.38 88 GLY A O 1
ATOM 680 N N . LEU A 1 89 ? 6.344 7.793 3.999 1.00 91.50 89 LEU A N 1
ATOM 681 C CA . LEU A 1 89 ? 7.221 7.551 5.150 1.00 91.50 89 LEU A CA 1
ATOM 682 C C . LEU A 1 89 ? 8.461 8.470 5.120 1.00 91.50 89 LEU A C 1
ATOM 684 O O . LEU A 1 89 ? 8.884 8.871 4.037 1.00 91.50 89 LEU A O 1
ATOM 688 N N . PRO A 1 90 ? 9.150 8.724 6.253 1.00 87.00 90 PRO A N 1
ATOM 689 C CA . PRO A 1 90 ? 10.394 9.501 6.270 1.00 87.00 90 PRO A CA 1
ATOM 690 C C . PRO A 1 90 ? 11.491 8.861 5.412 1.00 87.00 90 PRO A C 1
ATOM 692 O O . PRO A 1 90 ? 12.249 9.563 4.745 1.00 87.00 90 PRO A O 1
ATOM 695 N N . PHE A 1 91 ? 11.518 7.522 5.378 1.00 92.12 91 PHE A N 1
ATOM 696 C CA . PHE A 1 91 ? 12.347 6.720 4.480 1.00 92.12 91 PHE A CA 1
ATOM 697 C C . PHE A 1 91 ? 12.305 7.230 3.035 1.00 92.12 91 PHE A C 1
ATOM 699 O O . PHE A 1 91 ? 13.333 7.393 2.382 1.00 92.12 91 PHE A O 1
ATOM 706 N N . GLU A 1 92 ? 11.104 7.498 2.533 1.00 94.94 92 GLU A N 1
ATOM 707 C CA . GLU A 1 92 ? 10.879 7.847 1.137 1.00 94.94 92 GLU A CA 1
ATOM 708 C C . GLU A 1 92 ? 11.429 9.231 0.811 1.00 94.94 92 GLU A C 1
ATOM 710 O O . GLU A 1 92 ? 12.095 9.395 -0.209 1.00 94.94 92 GLU A O 1
ATOM 715 N N . SER A 1 93 ? 11.244 10.202 1.710 1.00 90.31 93 SER A N 1
ATOM 716 C CA . SER A 1 93 ? 11.818 11.544 1.570 1.00 90.31 93 SER A CA 1
ATOM 717 C C . SER A 1 93 ? 13.345 11.508 1.455 1.00 90.31 93 SER A C 1
ATOM 719 O O . SER A 1 93 ? 13.927 12.283 0.697 1.00 90.31 93 SER A O 1
ATOM 721 N N . ALA A 1 94 ? 13.999 10.596 2.181 1.00 90.62 94 ALA A N 1
ATOM 722 C CA . ALA A 1 94 ? 15.450 10.444 2.145 1.00 90.62 94 ALA A CA 1
ATOM 723 C C . ALA A 1 94 ? 15.951 9.712 0.885 1.00 90.62 94 ALA A C 1
ATOM 725 O O . ALA A 1 94 ? 17.041 10.010 0.387 1.00 90.62 94 ALA A O 1
ATOM 726 N N . TRP A 1 95 ? 15.179 8.751 0.366 1.00 95.69 95 TRP A N 1
ATOM 727 C CA . TRP A 1 95 ? 15.680 7.786 -0.615 1.00 95.69 95 TRP A CA 1
ATOM 728 C C . TRP A 1 95 ? 15.085 7.892 -2.022 1.00 95.69 95 TRP A C 1
ATOM 730 O O . TRP A 1 95 ? 15.809 7.608 -2.978 1.00 95.69 95 TRP A O 1
ATOM 740 N N . ILE A 1 96 ? 13.845 8.361 -2.199 1.00 96.56 96 ILE A N 1
ATOM 741 C CA . ILE A 1 96 ? 13.225 8.499 -3.531 1.00 96.56 96 ILE A CA 1
ATOM 742 C C . ILE A 1 96 ? 14.081 9.341 -4.493 1.00 96.56 96 ILE A C 1
ATOM 744 O O . ILE A 1 96 ? 14.285 8.888 -5.622 1.00 96.56 96 ILE A O 1
ATOM 748 N N . PRO A 1 97 ? 14.671 10.491 -4.097 1.00 96.56 97 PRO A N 1
ATOM 749 C CA . PRO A 1 97 ? 15.543 11.247 -5.000 1.00 96.56 97 PRO A CA 1
ATOM 750 C C . PRO A 1 97 ? 16.741 10.430 -5.509 1.00 96.56 97 PRO A C 1
ATOM 752 O O . PRO A 1 97 ? 17.141 10.552 -6.666 1.00 96.56 97 PRO A O 1
ATOM 755 N N . ARG A 1 98 ? 17.303 9.555 -4.663 1.00 95.50 98 ARG A N 1
ATOM 756 C CA . ARG A 1 98 ? 18.408 8.661 -5.041 1.00 95.50 98 ARG A CA 1
ATOM 757 C C . ARG A 1 98 ? 17.926 7.537 -5.955 1.00 95.50 98 ARG A C 1
ATOM 759 O O . ARG A 1 98 ? 18.629 7.193 -6.899 1.00 95.50 98 ARG A O 1
ATOM 766 N N . PHE A 1 99 ? 16.733 6.997 -5.707 1.00 96.94 99 PHE A N 1
ATOM 767 C CA . PHE A 1 99 ? 16.124 5.984 -6.569 1.00 96.94 99 PHE A CA 1
ATOM 768 C C . PHE A 1 99 ? 15.891 6.524 -7.978 1.00 96.94 99 PHE A C 1
ATOM 770 O O . PHE A 1 99 ? 16.306 5.885 -8.937 1.00 96.94 99 PHE A O 1
ATOM 777 N N . LEU A 1 100 ? 15.330 7.729 -8.095 1.00 97.38 100 LEU A N 1
ATOM 778 C CA . LEU A 1 100 ? 15.096 8.397 -9.378 1.00 97.38 100 LEU A CA 1
ATOM 779 C C . LEU A 1 100 ? 16.399 8.736 -10.111 1.00 97.38 100 LEU A C 1
ATOM 781 O O . LEU A 1 100 ? 16.454 8.664 -11.334 1.00 97.38 100 LEU A O 1
ATOM 785 N N . LYS A 1 101 ? 17.475 9.057 -9.383 1.00 95.31 101 LYS A N 1
ATOM 786 C CA . LYS A 1 101 ? 18.796 9.263 -9.995 1.00 95.31 101 LYS A CA 1
ATOM 787 C C . LYS A 1 101 ? 19.351 7.976 -10.619 1.00 95.31 101 LYS A C 1
ATOM 789 O O . LYS A 1 101 ? 19.967 8.040 -11.678 1.00 95.31 101 LYS A O 1
ATOM 794 N N . SER A 1 102 ? 19.150 6.831 -9.967 1.00 93.19 102 SER A N 1
ATOM 795 C CA . SER A 1 102 ? 19.637 5.526 -10.443 1.00 93.19 102 SER A CA 1
ATOM 796 C C . SER A 1 102 ? 18.698 4.848 -11.447 1.00 93.19 102 SER A C 1
ATOM 798 O O . SER A 1 102 ? 19.150 4.032 -12.242 1.00 93.19 102 SER A O 1
ATOM 800 N N . ASN A 1 103 ? 17.406 5.170 -11.410 1.00 96.38 103 ASN A N 1
ATOM 801 C CA . ASN A 1 103 ? 16.380 4.686 -12.328 1.00 96.38 103 ASN A CA 1
ATOM 802 C C . ASN A 1 103 ? 15.463 5.858 -12.738 1.00 96.38 103 ASN A C 1
ATOM 804 O O . ASN A 1 103 ? 14.405 6.054 -12.134 1.00 96.38 103 ASN A O 1
ATOM 808 N N . PRO A 1 104 ? 15.852 6.644 -13.761 1.00 96.44 104 PRO A N 1
ATOM 809 C CA . PRO A 1 104 ? 15.093 7.821 -14.198 1.00 96.44 104 PRO A CA 1
ATOM 810 C C . PRO A 1 104 ? 13.700 7.517 -14.765 1.00 96.44 104 PRO A C 1
ATOM 812 O O . PRO A 1 104 ? 12.882 8.424 -14.894 1.00 96.44 104 PRO A O 1
ATOM 815 N N . HIS A 1 105 ? 13.424 6.257 -15.113 1.00 96.00 105 HIS A N 1
ATOM 816 C CA . HIS A 1 105 ? 12.129 5.814 -15.632 1.00 96.00 105 HIS A CA 1
ATOM 817 C C . HIS A 1 105 ? 11.186 5.302 -14.535 1.00 96.00 105 HIS A C 1
ATOM 819 O O . HIS A 1 105 ? 10.045 4.954 -14.836 1.00 96.00 105 HIS A O 1
ATOM 825 N N . LEU A 1 106 ? 11.639 5.257 -13.276 1.00 98.38 106 LEU A N 1
ATOM 826 C CA . LEU A 1 106 ? 10.837 4.796 -12.150 1.00 98.38 106 LEU A CA 1
ATOM 827 C C . LEU A 1 106 ? 9.618 5.701 -11.946 1.00 98.38 106 LEU A C 1
ATOM 829 O O . LEU A 1 106 ? 9.740 6.885 -11.626 1.00 98.38 106 LEU A O 1
ATOM 833 N N . ILE A 1 107 ? 8.426 5.123 -12.058 1.00 98.50 107 ILE A N 1
ATOM 834 C CA . ILE A 1 107 ? 7.177 5.809 -11.743 1.00 98.50 107 ILE A CA 1
ATOM 835 C C . ILE A 1 107 ? 6.920 5.675 -10.244 1.00 98.50 107 ILE A C 1
ATOM 837 O O . ILE A 1 107 ? 6.695 4.580 -9.738 1.00 98.50 107 ILE A O 1
ATOM 841 N N . VAL A 1 108 ? 6.919 6.795 -9.527 1.00 98.56 108 VAL A N 1
ATOM 842 C CA . VAL A 1 108 ? 6.559 6.831 -8.105 1.00 98.56 108 VAL A CA 1
ATOM 843 C C . VAL A 1 108 ? 5.070 7.138 -7.975 1.00 98.56 108 VAL A C 1
ATOM 845 O O . VAL A 1 108 ? 4.616 8.204 -8.388 1.00 98.56 108 VAL A O 1
ATOM 848 N N . VAL A 1 109 ? 4.313 6.216 -7.383 1.00 98.62 109 VAL A N 1
ATOM 849 C CA . VAL A 1 109 ? 2.879 6.366 -7.120 1.00 98.62 109 VAL A CA 1
ATOM 850 C C . VAL A 1 109 ? 2.657 6.557 -5.620 1.00 98.62 109 VAL A C 1
ATOM 852 O O . VAL A 1 109 ? 2.836 5.601 -4.862 1.00 98.62 109 VAL A O 1
ATOM 855 N N . PRO A 1 110 ? 2.260 7.756 -5.158 1.00 98.12 110 PRO A N 1
ATOM 856 C CA . PRO A 1 110 ? 1.820 7.940 -3.782 1.00 98.12 110 PRO A CA 1
ATOM 857 C C . PRO A 1 110 ? 0.484 7.218 -3.576 1.00 98.12 110 PRO A C 1
ATOM 859 O O . PRO A 1 110 ? -0.550 7.644 -4.088 1.00 98.12 110 PRO A O 1
ATOM 862 N N . THR A 1 111 ? 0.485 6.128 -2.810 1.00 98.38 111 THR A N 1
ATOM 863 C CA . THR A 1 111 ? -0.723 5.317 -2.579 1.00 98.38 111 THR A CA 1
ATOM 864 C C . THR A 1 111 ? -1.744 6.031 -1.698 1.00 98.38 111 THR A C 1
ATOM 866 O O . THR A 1 111 ? -2.919 5.685 -1.705 1.00 98.38 111 THR A O 1
ATOM 869 N N . TYR A 1 112 ? -1.332 7.109 -1.033 1.00 97.44 112 TYR A N 1
ATOM 870 C CA . TYR A 1 112 ? -2.185 8.020 -0.274 1.00 97.44 112 TYR A CA 1
ATOM 871 C C . TYR A 1 112 ? -2.807 9.159 -1.106 1.00 97.44 112 TYR A C 1
ATOM 873 O O . TYR A 1 112 ? -3.412 10.070 -0.538 1.00 97.44 112 TYR A O 1
ATOM 881 N N . ALA A 1 113 ? -2.647 9.173 -2.435 1.00 98.06 113 ALA A N 1
ATOM 882 C CA . ALA A 1 113 ? -3.231 10.213 -3.280 1.00 98.06 113 ALA A CA 1
ATOM 883 C C . ALA A 1 113 ? -4.761 10.296 -3.114 1.00 98.06 113 ALA A C 1
ATOM 885 O O . ALA A 1 113 ? -5.467 9.288 -3.177 1.00 98.06 113 ALA A O 1
ATOM 886 N N . GLY A 1 114 ? -5.271 11.514 -2.906 1.00 97.25 114 GLY A N 1
ATOM 887 C CA . GLY A 1 114 ? -6.695 11.772 -2.668 1.00 97.25 114 GLY A CA 1
ATOM 888 C C . GLY A 1 114 ? -7.165 11.546 -1.226 1.00 97.25 114 GLY A C 1
ATOM 889 O O . GLY A 1 114 ? -8.356 11.683 -0.966 1.00 97.25 114 GLY A O 1
ATOM 890 N N . ILE A 1 115 ? -6.263 11.222 -0.293 1.00 97.12 115 ILE A N 1
ATOM 891 C CA . ILE A 1 115 ? -6.571 11.115 1.138 1.00 97.12 115 ILE A CA 1
ATOM 892 C C . ILE A 1 115 ? -6.141 12.398 1.851 1.00 97.12 115 ILE A C 1
ATOM 894 O O . ILE A 1 115 ? -4.982 12.811 1.763 1.00 97.12 115 ILE A O 1
ATOM 898 N N . GLU A 1 116 ? -7.054 12.998 2.615 1.00 94.44 116 GLU A N 1
ATOM 899 C CA . GLU A 1 116 ? -6.708 14.053 3.568 1.00 94.44 116 GLU A CA 1
ATOM 900 C C . GLU A 1 116 ? -5.952 13.437 4.752 1.00 94.44 116 GLU A C 1
ATOM 902 O O . GLU A 1 116 ? -6.529 12.822 5.652 1.00 94.44 116 GLU A O 1
ATOM 907 N N . ARG A 1 117 ? -4.623 13.555 4.725 1.00 93.06 117 ARG A N 1
ATOM 908 C CA . ARG A 1 117 ? -3.771 13.004 5.776 1.00 93.06 117 ARG A CA 1
ATOM 909 C C . ARG A 1 117 ? -3.699 13.941 6.970 1.00 93.06 117 ARG A C 1
ATOM 911 O O . ARG A 1 117 ? -3.506 15.146 6.824 1.00 93.06 117 ARG A O 1
ATOM 918 N N . VAL A 1 118 ? -3.772 13.356 8.159 1.00 91.19 118 VAL A N 1
ATOM 919 C CA . VAL A 1 118 ? -3.698 14.086 9.427 1.00 91.19 118 VAL A CA 1
ATOM 920 C C . VAL A 1 118 ? -2.306 13.958 10.048 1.00 91.19 118 VAL A C 1
ATOM 922 O O . VAL A 1 118 ? -1.599 12.992 9.761 1.00 91.19 118 VAL A O 1
ATOM 925 N N . PRO A 1 119 ? -1.877 14.897 10.906 1.00 90.31 119 PRO A N 1
ATOM 926 C CA . PRO A 1 119 ? -0.643 14.742 11.670 1.00 90.31 119 PRO A CA 1
ATOM 927 C C . PRO A 1 119 ? -0.683 13.505 12.573 1.00 90.31 119 PRO A C 1
ATOM 929 O O . PRO A 1 119 ? -1.721 13.190 13.158 1.00 90.31 119 PRO A O 1
ATOM 932 N N . MET A 1 120 ? 0.459 12.835 12.732 1.00 84.62 120 MET A N 1
ATOM 933 C CA . MET A 1 120 ? 0.568 11.700 13.653 1.00 84.62 120 MET A CA 1
ATOM 934 C C . MET A 1 120 ? 0.395 12.165 15.106 1.00 84.62 120 MET A C 1
ATOM 936 O O . MET A 1 120 ? 0.977 13.171 15.524 1.00 84.62 120 MET A O 1
ATOM 940 N N . GLN A 1 121 ? -0.396 11.434 15.897 1.00 75.25 121 GLN A N 1
ATOM 941 C CA . GLN A 1 121 ? -0.565 11.752 17.317 1.00 75.25 121 GLN A CA 1
ATOM 942 C C . GLN A 1 121 ? 0.753 11.532 18.077 1.00 75.25 121 GLN A C 1
ATOM 944 O O . GLN A 1 121 ? 1.468 10.553 17.860 1.00 75.25 121 GLN A O 1
ATOM 949 N N . ARG A 1 122 ? 1.098 12.458 18.979 1.00 65.44 122 ARG A N 1
ATOM 950 C CA . ARG A 1 122 ? 2.346 12.390 19.757 1.00 65.44 122 ARG A CA 1
ATOM 951 C C . ARG A 1 122 ? 2.210 11.367 20.882 1.00 65.44 122 ARG A C 1
ATOM 953 O O . ARG A 1 122 ? 1.251 11.428 21.645 1.00 65.44 122 ARG A O 1
ATOM 960 N N . SER A 1 123 ? 3.214 10.509 21.069 1.00 56.81 123 SER A N 1
ATOM 961 C CA . SER A 1 123 ? 3.333 9.760 22.324 1.00 56.81 123 SER A CA 1
ATOM 962 C C . SER A 1 123 ? 3.895 10.675 23.422 1.00 56.81 123 SER A C 1
ATOM 964 O O . SER A 1 123 ? 4.730 11.551 23.172 1.00 56.81 123 SER A O 1
ATOM 966 N N . SER A 1 124 ? 3.456 10.477 24.665 1.00 49.66 124 SER A N 1
ATOM 967 C CA . SER A 1 124 ? 3.902 11.256 25.832 1.00 49.66 124 SER A CA 1
ATOM 968 C C . SER A 1 124 ? 5.412 11.155 26.108 1.00 49.66 124 SER A C 1
ATOM 970 O O . SER A 1 124 ? 5.958 11.988 26.831 1.00 49.66 124 SER A O 1
ATOM 972 N N . ARG A 1 125 ? 6.106 10.184 25.493 1.00 48.12 125 ARG A N 1
ATOM 973 C CA . ARG A 1 125 ? 7.559 9.976 25.601 1.00 48.12 125 ARG A CA 1
ATOM 974 C C . ARG A 1 125 ? 8.389 10.874 24.677 1.00 48.12 125 ARG A C 1
ATOM 976 O O . ARG A 1 125 ? 9.604 10.919 24.820 1.00 48.12 125 ARG A O 1
ATOM 983 N N . SER A 1 126 ? 7.772 11.641 23.779 1.00 50.38 126 SER A N 1
ATOM 984 C CA . SER A 1 126 ? 8.475 12.522 22.828 1.00 50.38 126 SER A CA 1
ATOM 985 C C . SER A 1 126 ? 8.703 13.951 23.360 1.00 50.38 126 SER A C 1
ATOM 987 O O . SER A 1 126 ? 8.624 14.924 22.601 1.00 50.38 126 SER A O 1
ATOM 989 N N . ARG A 1 127 ? 8.959 14.111 24.669 1.00 40.28 127 ARG A N 1
ATOM 990 C CA . ARG A 1 127 ? 9.344 15.394 25.291 1.00 40.28 127 ARG A CA 1
ATOM 991 C C . ARG A 1 127 ? 10.846 15.640 25.083 1.00 40.28 127 ARG A C 1
ATOM 993 O O . ARG A 1 127 ? 11.634 15.446 25.996 1.00 40.28 127 ARG A O 1
ATOM 1000 N N . GLY A 1 128 ? 11.251 16.017 23.870 1.00 44.03 128 GLY A N 1
ATOM 1001 C CA . GLY A 1 128 ? 12.651 16.392 23.605 1.00 44.03 128 GLY A CA 1
ATOM 1002 C C . GLY A 1 128 ? 13.066 16.438 22.136 1.00 44.03 128 GLY A C 1
ATOM 1003 O O . GLY A 1 128 ? 14.029 17.122 21.799 1.00 44.03 128 GLY A O 1
ATOM 1004 N N . ALA A 1 129 ? 12.332 15.777 21.238 1.00 46.03 129 ALA A N 1
ATOM 1005 C CA . ALA A 1 129 ? 12.583 15.906 19.808 1.00 46.03 129 ALA A CA 1
ATOM 1006 C C . ALA A 1 129 ? 12.075 17.275 19.328 1.00 46.03 129 ALA A C 1
ATOM 1008 O O . ALA A 1 129 ? 10.887 17.584 19.471 1.00 46.03 129 ALA A O 1
ATOM 1009 N N . LYS A 1 130 ? 12.982 18.107 18.791 1.00 43.31 130 LYS A N 1
ATOM 1010 C CA . LYS A 1 130 ? 12.631 19.324 18.043 1.00 43.31 130 LYS A CA 1
ATOM 1011 C C . LYS A 1 130 ? 11.527 18.966 17.050 1.00 43.31 130 LYS A C 1
ATOM 1013 O O . LYS A 1 130 ? 11.607 17.916 16.423 1.00 43.31 130 LYS A O 1
ATOM 1018 N N . ALA A 1 131 ? 10.505 19.814 16.952 1.00 43.81 131 ALA A N 1
ATOM 1019 C CA . ALA A 1 131 ? 9.369 19.602 16.067 1.00 43.81 131 ALA A CA 1
ATOM 1020 C C . ALA A 1 131 ? 9.855 19.291 14.644 1.00 43.81 131 ALA A C 1
ATOM 1022 O O . ALA A 1 131 ? 10.274 20.192 13.915 1.00 43.81 131 ALA A O 1
ATOM 1023 N N . GLU A 1 132 ? 9.810 18.020 14.248 1.00 48.38 132 GLU A N 1
ATOM 1024 C CA . GLU A 1 132 ? 9.838 17.686 12.835 1.00 48.38 132 GLU A CA 1
ATOM 1025 C C . GLU A 1 132 ? 8.558 18.272 12.252 1.00 48.38 132 GLU A C 1
ATOM 1027 O O . GLU A 1 132 ? 7.446 17.927 12.659 1.00 48.38 132 GLU A O 1
ATOM 1032 N N . LYS A 1 133 ? 8.734 19.270 11.386 1.00 49.16 133 LYS A N 1
ATOM 1033 C CA . LYS A 1 133 ? 7.659 19.985 10.701 1.00 49.16 133 LYS A CA 1
ATOM 1034 C C . LYS A 1 133 ? 6.628 18.977 10.177 1.00 49.16 133 LYS A C 1
ATOM 1036 O O . LYS A 1 133 ? 6.970 18.156 9.337 1.00 49.16 133 LYS A O 1
ATOM 1041 N N . ASN A 1 134 ? 5.386 19.072 10.652 1.00 58.75 134 ASN A N 1
ATOM 1042 C CA . ASN A 1 134 ? 4.183 18.497 10.041 1.00 58.75 134 ASN A CA 1
ATOM 1043 C C . ASN A 1 134 ? 4.331 17.075 9.454 1.00 58.75 134 ASN A C 1
ATOM 1045 O O . ASN A 1 134 ? 3.941 16.843 8.310 1.00 58.75 134 ASN A O 1
ATOM 1049 N N . TYR A 1 135 ? 4.874 16.116 10.214 1.00 77.94 135 TYR A N 1
ATOM 1050 C CA . TYR A 1 135 ? 4.877 14.721 9.767 1.00 77.94 135 TYR A CA 1
ATOM 1051 C C . TYR A 1 135 ? 3.446 14.164 9.742 1.00 77.94 135 TYR A C 1
ATOM 1053 O O . TYR A 1 135 ? 2.781 14.032 10.777 1.00 77.94 135 TYR A O 1
ATOM 1061 N N . LEU A 1 136 ? 2.969 13.862 8.535 1.00 91.25 136 LEU A N 1
ATOM 1062 C CA . LEU A 1 136 ? 1.642 13.307 8.303 1.00 91.25 136 LEU A CA 1
ATOM 1063 C C . LEU A 1 136 ? 1.640 11.812 8.612 1.00 91.25 136 LEU A C 1
ATOM 1065 O O . LEU A 1 136 ? 2.522 11.074 8.179 1.00 91.25 136 LEU A O 1
ATOM 1069 N N . ASP A 1 137 ? 0.614 11.353 9.314 1.00 93.75 137 ASP A N 1
ATOM 1070 C CA . ASP A 1 137 ? 0.435 9.957 9.682 1.00 93.75 137 ASP A CA 1
ATOM 1071 C C . ASP A 1 137 ? 0.354 9.080 8.411 1.00 93.75 137 ASP A C 1
ATOM 1073 O O . ASP A 1 137 ? -0.507 9.338 7.554 1.00 93.75 137 ASP A O 1
ATOM 1077 N N . PRO A 1 138 ? 1.268 8.104 8.223 1.00 94.69 138 PRO A N 1
ATOM 1078 C CA . PRO A 1 138 ? 1.282 7.219 7.061 1.00 94.69 138 PRO A CA 1
ATOM 1079 C C . PRO A 1 138 ? 0.348 6.011 7.214 1.00 94.69 138 PRO A C 1
ATOM 1081 O O . PRO A 1 138 ? 0.165 5.288 6.241 1.00 94.69 138 PRO A O 1
ATOM 1084 N N . HIS A 1 139 ? -0.218 5.747 8.400 1.00 96.38 139 HIS A N 1
ATOM 1085 C CA . HIS A 1 139 ? -0.898 4.486 8.737 1.00 96.38 139 HIS A CA 1
ATOM 1086 C C . HIS A 1 139 ? -2.329 4.387 8.177 1.00 96.38 139 HIS A C 1
ATOM 1088 O O . HIS A 1 139 ? -3.252 3.918 8.845 1.00 96.38 139 HIS A O 1
ATOM 1094 N N . ILE A 1 140 ? -2.524 4.835 6.935 1.00 97.25 140 ILE A N 1
ATOM 1095 C CA . ILE A 1 140 ? -3.826 4.885 6.260 1.00 97.25 140 ILE A CA 1
ATOM 1096 C C . ILE A 1 140 ? -4.442 3.492 6.074 1.00 97.25 140 ILE A C 1
ATOM 1098 O O . ILE A 1 140 ? -5.655 3.348 6.196 1.00 97.25 140 ILE A O 1
ATOM 1102 N N . TRP A 1 141 ? -3.617 2.455 5.888 1.00 97.50 141 TRP A N 1
ATOM 1103 C CA . TRP A 1 141 ? -4.059 1.073 5.670 1.00 97.50 141 TRP A CA 1
ATOM 1104 C C . TRP A 1 141 ? -4.826 0.475 6.856 1.00 97.50 141 TRP A C 1
ATOM 1106 O O . TRP A 1 141 ? -5.494 -0.544 6.706 1.00 97.50 141 TRP A O 1
ATOM 1116 N N . LEU A 1 142 ? -4.725 1.085 8.043 1.00 97.44 142 LEU A N 1
ATOM 1117 C CA . LEU A 1 142 ? -5.460 0.650 9.230 1.00 97.44 142 LEU A CA 1
ATOM 1118 C C . LEU A 1 142 ? -6.917 1.128 9.237 1.00 97.44 142 LEU A C 1
ATOM 1120 O O . LEU A 1 142 ? -7.686 0.667 10.067 1.00 97.44 142 LEU A O 1
ATOM 1124 N N . SER A 1 143 ? -7.325 2.025 8.339 1.00 98.12 143 SER A N 1
ATOM 1125 C CA . SER A 1 143 ? -8.732 2.388 8.141 1.00 98.12 143 SER A CA 1
ATOM 1126 C C . SER A 1 143 ? -9.244 1.720 6.862 1.00 98.12 143 SER A C 1
ATOM 1128 O O . SER A 1 143 ? -8.749 2.064 5.789 1.00 98.12 143 SER A O 1
ATOM 1130 N N . PRO A 1 144 ? -10.222 0.794 6.916 1.00 98.50 144 PRO A N 1
ATOM 1131 C CA . PRO A 1 144 ? -10.714 0.115 5.716 1.00 98.50 144 PRO A CA 1
ATOM 1132 C C . PRO A 1 144 ? -11.192 1.058 4.595 1.00 98.50 144 PRO A C 1
ATOM 1134 O O . PRO A 1 144 ? -10.783 0.847 3.451 1.00 98.50 144 PRO A O 1
ATOM 1137 N N . PRO A 1 145 ? -11.927 2.157 4.864 1.00 98.38 145 PRO A N 1
ATOM 1138 C CA . PRO A 1 145 ? -12.251 3.137 3.824 1.00 98.38 145 PRO A CA 1
ATOM 1139 C C . PRO A 1 145 ? -11.021 3.767 3.150 1.00 98.38 145 PRO A C 1
ATOM 1141 O O . PRO A 1 145 ? -11.030 4.007 1.945 1.00 98.38 145 PRO A O 1
ATOM 1144 N N . LEU A 1 146 ? -9.940 4.013 3.896 1.00 98.62 146 LEU A N 1
ATOM 1145 C CA . LEU A 1 146 ? -8.699 4.556 3.334 1.00 98.62 146 LEU A CA 1
ATOM 1146 C C . LEU A 1 146 ? -7.865 3.484 2.621 1.00 98.62 146 LEU A C 1
ATOM 1148 O O . LEU A 1 146 ? -7.289 3.759 1.571 1.00 98.62 146 LEU A O 1
ATOM 1152 N N . ALA A 1 147 ? -7.862 2.251 3.130 1.00 98.56 147 ALA A N 1
ATOM 1153 C CA . ALA A 1 147 ? -7.249 1.096 2.481 1.00 98.56 147 ALA A CA 1
ATOM 1154 C C . ALA A 1 147 ? -7.886 0.804 1.110 1.00 98.56 147 ALA A C 1
ATOM 1156 O O . ALA A 1 147 ? -7.195 0.387 0.182 1.00 98.56 147 ALA A O 1
ATOM 1157 N N . PHE A 1 148 ? -9.186 1.077 0.941 1.00 98.75 148 PHE A N 1
ATOM 1158 C CA . PHE A 1 148 ? -9.845 1.024 -0.367 1.00 98.75 148 PHE A CA 1
ATOM 1159 C C . PHE A 1 148 ? -9.225 2.021 -1.358 1.00 98.75 148 PHE A C 1
ATOM 1161 O O . PHE A 1 148 ? -8.941 1.669 -2.504 1.00 98.75 148 PHE A O 1
ATOM 1168 N N . VAL A 1 149 ? -8.999 3.266 -0.923 1.00 98.75 149 VAL A N 1
ATOM 1169 C CA . VAL A 1 149 ? -8.368 4.308 -1.751 1.00 98.75 149 VAL A CA 1
ATOM 1170 C C . VAL A 1 149 ? -6.928 3.923 -2.090 1.00 98.75 149 VAL A C 1
ATOM 1172 O O . VAL A 1 149 ? -6.516 4.047 -3.243 1.00 98.75 149 VAL A O 1
ATOM 1175 N N . GLU A 1 150 ? -6.195 3.380 -1.118 1.00 98.69 150 GLU A N 1
ATOM 1176 C CA . GLU A 1 150 ? -4.844 2.851 -1.313 1.00 98.69 150 GLU A CA 1
ATOM 1177 C C . GLU A 1 150 ? -4.818 1.750 -2.387 1.00 98.69 150 GLU A C 1
ATOM 1179 O O . GLU A 1 150 ? -4.050 1.830 -3.348 1.00 98.69 150 GLU A O 1
ATOM 1184 N N . ALA A 1 151 ? -5.720 0.769 -2.283 1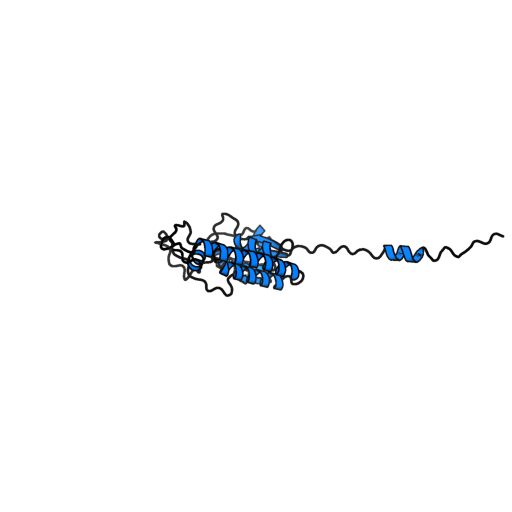.00 98.81 151 ALA A N 1
ATOM 1185 C CA . ALA A 1 151 ? -5.869 -0.311 -3.253 1.00 98.81 151 ALA A CA 1
ATOM 1186 C C . ALA A 1 151 ? -6.234 0.203 -4.657 1.00 98.81 151 ALA A C 1
ATOM 1188 O O . ALA A 1 151 ? -5.717 -0.309 -5.652 1.00 98.81 151 ALA A O 1
ATOM 1189 N N . ARG A 1 152 ? -7.083 1.235 -4.758 1.00 98.88 152 ARG A N 1
ATOM 1190 C CA . ARG A 1 152 ? -7.441 1.855 -6.044 1.00 98.88 152 ARG A CA 1
ATOM 1191 C C . ARG A 1 152 ? -6.224 2.509 -6.696 1.00 98.88 152 ARG A C 1
ATOM 1193 O O . ARG A 1 152 ? -5.963 2.273 -7.871 1.00 98.88 152 ARG A O 1
ATOM 1200 N N . ASN A 1 153 ? -5.454 3.281 -5.933 1.00 98.88 153 ASN A N 1
ATOM 1201 C CA . ASN A 1 153 ? -4.250 3.942 -6.439 1.00 98.88 153 ASN A CA 1
ATOM 1202 C C . ASN A 1 153 ? -3.188 2.910 -6.881 1.00 98.88 153 ASN A C 1
ATOM 1204 O O . ASN A 1 153 ? -2.472 3.128 -7.860 1.00 98.88 153 ASN A O 1
ATOM 1208 N N . ILE A 1 154 ? -3.117 1.754 -6.206 1.00 98.88 154 ILE A N 1
ATOM 1209 C CA . ILE A 1 154 ? -2.272 0.626 -6.626 1.00 98.88 154 ILE A CA 1
ATOM 1210 C C . ILE A 1 154 ? -2.757 0.023 -7.948 1.00 98.88 154 ILE A C 1
ATOM 1212 O O . ILE A 1 154 ? -1.946 -0.162 -8.857 1.00 98.88 154 ILE A O 1
ATOM 1216 N N . LEU A 1 155 ? -4.062 -0.240 -8.089 1.00 98.88 155 LEU A N 1
ATOM 1217 C CA . LEU A 1 155 ? -4.651 -0.713 -9.346 1.00 98.88 155 LEU A CA 1
ATOM 1218 C C . LEU A 1 155 ? -4.307 0.232 -10.505 1.00 98.88 155 LEU A C 1
ATOM 1220 O O . LEU A 1 155 ? -3.830 -0.221 -11.542 1.00 98.88 155 LEU A O 1
ATOM 1224 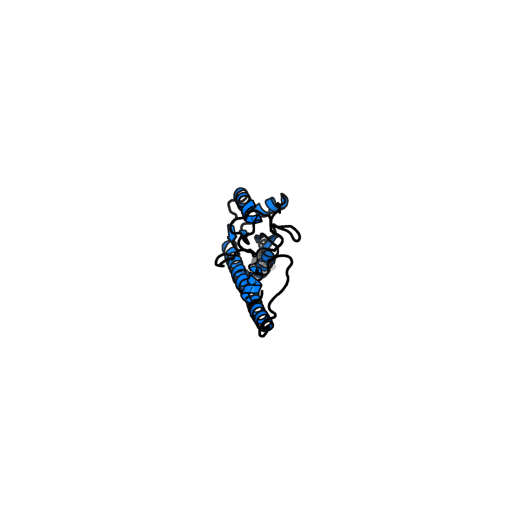N N . GLU A 1 156 ? -4.524 1.535 -10.334 1.00 98.81 156 GLU A N 1
ATOM 1225 C CA . GLU A 1 156 ? -4.235 2.541 -11.363 1.00 98.81 156 GLU A CA 1
ATOM 1226 C C . GLU A 1 156 ? -2.753 2.540 -11.765 1.00 98.81 156 GLU A C 1
ATOM 1228 O O . GLU A 1 156 ? -2.427 2.601 -12.953 1.00 98.81 156 GLU A O 1
ATOM 1233 N N . GLY A 1 157 ? -1.852 2.400 -10.788 1.00 98.75 157 GLY A N 1
ATOM 1234 C CA . GLY A 1 157 ? -0.420 2.257 -11.038 1.00 98.75 157 GLY A CA 1
ATOM 1235 C C . GLY A 1 157 ? -0.078 1.012 -11.859 1.00 98.75 157 GLY A C 1
ATOM 1236 O O . GLY A 1 157 ? 0.666 1.116 -12.834 1.00 98.75 157 GLY A O 1
ATOM 1237 N N . LEU A 1 158 ? -0.651 -0.146 -11.514 1.00 98.81 158 LEU A N 1
ATOM 1238 C CA . LEU A 1 158 ? -0.441 -1.396 -12.254 1.00 98.81 158 LEU A CA 1
ATOM 1239 C C . LEU A 1 158 ? -0.998 -1.316 -13.683 1.00 98.81 158 LEU A C 1
ATOM 1241 O O . LEU A 1 158 ? -0.313 -1.688 -14.631 1.00 98.81 158 LEU A O 1
ATOM 1245 N N . LEU A 1 159 ? -2.194 -0.750 -13.865 1.00 98.62 159 LEU A N 1
ATOM 1246 C CA . LEU A 1 159 ? -2.798 -0.558 -15.189 1.00 98.62 159 LEU A CA 1
ATOM 1247 C C . LEU A 1 159 ? -1.984 0.376 -16.091 1.00 98.62 159 LEU A C 1
ATOM 1249 O O . LEU A 1 159 ? -2.016 0.227 -17.313 1.00 98.62 159 LEU A O 1
ATOM 1253 N N . ARG A 1 160 ? -1.261 1.337 -15.504 1.00 98.12 160 ARG A N 1
ATOM 1254 C CA . ARG A 1 160 ? -0.398 2.263 -16.243 1.00 98.12 160 ARG A CA 1
ATOM 1255 C C . ARG A 1 160 ? 0.842 1.579 -16.813 1.00 98.12 160 ARG A C 1
ATOM 1257 O O . ARG A 1 160 ? 1.254 1.915 -17.919 1.00 98.12 160 ARG A O 1
ATOM 1264 N N . ILE A 1 161 ? 1.462 0.687 -16.045 1.00 97.81 161 ILE A N 1
ATOM 1265 C CA . ILE A 1 161 ? 2.742 0.054 -16.407 1.00 97.81 161 ILE A CA 1
ATOM 1266 C C . ILE A 1 161 ? 2.569 -1.292 -17.102 1.00 97.81 161 ILE A C 1
ATOM 1268 O O . ILE A 1 161 ? 3.471 -1.726 -17.811 1.00 97.81 161 ILE A O 1
ATOM 1272 N N . ASP A 1 162 ? 1.411 -1.925 -16.938 1.00 97.75 162 ASP A N 1
ATOM 1273 C CA . ASP A 1 162 ? 1.116 -3.226 -17.518 1.00 97.75 162 ASP A CA 1
ATOM 1274 C C . ASP A 1 162 ? -0.370 -3.356 -17.907 1.00 97.75 162 ASP A C 1
ATOM 1276 O O . ASP A 1 162 ? -1.168 -4.038 -17.257 1.00 97.75 162 ASP A O 1
ATOM 1280 N N . PRO A 1 163 ? -0.777 -2.693 -19.004 1.00 97.06 163 PRO A N 1
ATOM 1281 C CA . PRO A 1 163 ? -2.151 -2.758 -19.493 1.00 97.06 163 PRO A CA 1
ATOM 1282 C C . PRO A 1 163 ? -2.531 -4.147 -20.031 1.00 97.06 163 PRO A C 1
ATOM 1284 O O . PRO A 1 163 ? -3.721 -4.427 -20.188 1.00 97.06 163 PRO A O 1
ATOM 1287 N N . SER A 1 164 ? -1.552 -5.017 -20.307 1.00 96.62 164 SER A N 1
ATOM 1288 C CA . SER A 1 164 ? -1.792 -6.354 -20.858 1.00 96.62 164 SER A CA 1
ATOM 1289 C C . SER A 1 164 ? -2.507 -7.279 -19.864 1.00 96.62 164 SER A C 1
ATOM 1291 O O . SER A 1 164 ? -3.371 -8.057 -20.267 1.00 96.62 164 SER A O 1
ATOM 1293 N N . HIS A 1 165 ? -2.268 -7.097 -18.558 1.00 97.31 165 HIS A N 1
ATOM 1294 C CA . HIS A 1 165 ? -2.918 -7.848 -17.477 1.00 97.31 165 HIS A CA 1
ATOM 1295 C C . HIS A 1 165 ? -4.119 -7.117 -16.846 1.00 97.31 165 HIS A C 1
ATOM 1297 O O . HIS A 1 165 ? -4.574 -7.463 -15.752 1.00 97.31 165 HIS A O 1
ATOM 1303 N N . LYS A 1 166 ? -4.706 -6.133 -17.546 1.00 98.06 166 LYS A N 1
ATOM 1304 C CA . LYS A 1 166 ? -5.821 -5.306 -17.044 1.00 98.06 166 LYS A CA 1
ATOM 1305 C C . LYS A 1 166 ? -6.975 -6.104 -16.432 1.00 98.06 166 LYS A C 1
ATOM 1307 O O . LYS A 1 166 ? -7.505 -5.694 -15.398 1.00 98.06 166 LYS A O 1
ATOM 1312 N N . ALA A 1 167 ? -7.387 -7.203 -17.064 1.00 98.19 167 ALA A N 1
ATOM 1313 C CA . ALA A 1 167 ? -8.480 -8.037 -16.561 1.00 98.19 167 ALA A CA 1
ATOM 1314 C C . ALA A 1 167 ? -8.142 -8.633 -15.184 1.00 98.19 167 ALA A C 1
ATOM 1316 O O . ALA A 1 167 ? -8.923 -8.483 -14.246 1.00 98.19 167 ALA A O 1
ATOM 1317 N N . ILE A 1 168 ? -6.937 -9.194 -15.038 1.00 98.25 168 ILE A N 1
ATOM 1318 C CA . ILE A 1 168 ? -6.447 -9.789 -13.787 1.00 98.25 168 ILE A CA 1
ATOM 1319 C C . ILE A 1 168 ? -6.417 -8.743 -12.674 1.00 98.25 168 ILE A C 1
ATOM 1321 O O . ILE A 1 168 ? -6.974 -8.981 -11.602 1.00 98.25 168 ILE A O 1
ATOM 1325 N N . TYR A 1 169 ? -5.843 -7.567 -12.944 1.00 98.75 169 TYR A N 1
ATOM 1326 C CA . TYR A 1 169 ? -5.745 -6.489 -11.957 1.00 98.75 169 TYR A CA 1
ATOM 1327 C C . TYR A 1 169 ? -7.113 -5.958 -11.543 1.00 98.75 169 TYR A C 1
ATOM 1329 O O . TYR A 1 169 ? -7.387 -5.788 -10.356 1.00 98.75 169 TYR A O 1
ATOM 1337 N N . THR A 1 170 ? -8.008 -5.748 -12.508 1.00 98.75 170 THR A N 1
ATOM 1338 C CA . THR A 1 170 ? -9.356 -5.247 -12.217 1.00 98.75 170 THR A CA 1
ATOM 1339 C C . THR A 1 170 ? -10.147 -6.259 -11.383 1.00 98.75 170 THR A C 1
ATOM 1341 O O . THR A 1 170 ? -10.825 -5.874 -10.431 1.00 98.75 170 THR A O 1
ATOM 1344 N N . ASP A 1 171 ? -10.036 -7.554 -11.683 1.00 98.75 171 ASP A N 1
ATOM 1345 C CA . ASP A 1 171 ? -10.722 -8.601 -10.924 1.00 98.75 171 ASP A CA 1
ATOM 1346 C C . ASP A 1 171 ? -10.111 -8.816 -9.535 1.00 98.75 171 ASP A C 1
ATOM 1348 O O . ASP A 1 171 ? -10.846 -9.009 -8.563 1.00 98.75 171 ASP A O 1
ATOM 1352 N N . GLY A 1 172 ? -8.782 -8.735 -9.413 1.00 98.81 172 GLY A N 1
ATOM 1353 C CA . GLY A 1 172 ? -8.078 -8.734 -8.129 1.00 98.81 172 GLY A CA 1
ATOM 1354 C C . GLY A 1 172 ? -8.536 -7.586 -7.235 1.00 98.81 172 GLY A C 1
ATOM 1355 O O . GLY A 1 172 ? -8.954 -7.810 -6.097 1.00 98.81 172 GLY A O 1
ATOM 1356 N N . PHE A 1 173 ? -8.582 -6.372 -7.788 1.00 98.88 173 PHE A N 1
ATOM 1357 C CA . PHE A 1 173 ? -9.106 -5.204 -7.087 1.00 98.88 173 PHE A CA 1
ATOM 1358 C C . PHE A 1 173 ? -10.569 -5.377 -6.674 1.00 98.88 173 PHE A C 1
ATOM 1360 O O . PHE A 1 173 ? -10.886 -5.128 -5.518 1.00 98.88 173 PHE A O 1
ATOM 1367 N N . ARG A 1 174 ? -11.465 -5.851 -7.554 1.00 98.88 174 ARG A N 1
ATOM 1368 C CA . ARG A 1 174 ? -12.884 -6.072 -7.202 1.00 98.88 174 ARG A CA 1
ATOM 1369 C C . ARG A 1 174 ? -13.051 -7.031 -6.024 1.00 98.88 174 ARG A C 1
ATOM 1371 O O . ARG A 1 174 ? -13.845 -6.759 -5.119 1.00 98.88 174 ARG A O 1
ATOM 1378 N N . ARG A 1 175 ? -12.297 -8.138 -6.011 1.00 98.81 175 ARG A N 1
ATOM 1379 C CA . ARG A 1 175 ? -12.315 -9.100 -4.896 1.00 98.81 175 ARG A CA 1
ATOM 1380 C C . ARG A 1 175 ? -11.821 -8.456 -3.606 1.00 98.81 175 ARG A C 1
ATOM 1382 O O . ARG A 1 175 ? -12.478 -8.584 -2.577 1.00 98.81 175 ARG A O 1
ATOM 1389 N N . LEU A 1 176 ? -10.695 -7.749 -3.664 1.00 98.81 176 LEU A N 1
ATOM 1390 C CA . LEU A 1 176 ? -10.117 -7.073 -2.507 1.00 98.81 176 LEU A CA 1
ATOM 1391 C C . LEU A 1 176 ? -11.037 -5.974 -1.962 1.00 98.81 176 LEU A C 1
ATOM 1393 O O . LEU A 1 176 ? -11.314 -5.943 -0.769 1.00 98.81 176 LEU A O 1
ATOM 1397 N N . ALA A 1 177 ? -11.566 -5.123 -2.836 1.00 98.75 177 ALA A N 1
ATOM 1398 C CA . ALA A 1 177 ? -12.522 -4.074 -2.508 1.00 98.75 177 ALA A CA 1
ATOM 1399 C C . ALA A 1 177 ? -13.755 -4.631 -1.785 1.00 98.75 177 ALA A C 1
ATOM 1401 O O . ALA A 1 177 ? -14.167 -4.083 -0.766 1.00 98.75 177 ALA A O 1
ATOM 1402 N N . SER A 1 178 ? -14.296 -5.757 -2.258 1.00 98.75 178 SER A N 1
ATOM 1403 C CA . SER A 1 178 ? -15.435 -6.420 -1.612 1.00 98.75 178 SER A CA 1
ATOM 1404 C C . SER A 1 178 ? -15.091 -6.892 -0.195 1.00 98.75 178 SER A C 1
ATOM 1406 O O . SER A 1 178 ? -15.874 -6.675 0.726 1.00 98.75 178 SER A O 1
ATOM 1408 N N . LYS A 1 179 ? -13.896 -7.472 0.007 1.00 98.75 179 LYS A N 1
ATOM 1409 C CA . LYS A 1 179 ? -13.408 -7.861 1.343 1.00 98.75 179 LYS A CA 1
ATOM 1410 C C . LYS A 1 179 ? -13.243 -6.647 2.263 1.00 98.75 179 LYS A C 1
ATOM 1412 O O . LYS A 1 179 ? -13.628 -6.716 3.422 1.00 98.75 179 LYS A O 1
ATOM 1417 N N . ILE A 1 180 ? -12.692 -5.544 1.750 1.00 98.75 180 ILE A N 1
ATOM 1418 C CA . ILE A 1 180 ? -12.487 -4.306 2.517 1.00 98.75 180 ILE A CA 1
ATOM 1419 C C . ILE A 1 180 ? -13.828 -3.719 2.972 1.00 98.75 180 ILE A C 1
ATOM 1421 O O . ILE A 1 180 ? -13.961 -3.349 4.134 1.00 98.75 180 ILE A O 1
ATOM 1425 N N . VAL A 1 181 ? -14.825 -3.661 2.083 1.00 98.62 181 VAL A N 1
ATOM 1426 C CA . VAL A 1 181 ? -16.165 -3.152 2.419 1.00 98.62 181 VAL A CA 1
ATOM 1427 C C . VAL A 1 181 ? -16.863 -4.060 3.432 1.00 98.62 181 VAL A C 1
ATOM 1429 O O . VAL A 1 181 ? -17.433 -3.561 4.396 1.00 98.62 181 VAL A O 1
ATOM 1432 N N . ALA A 1 182 ? -16.789 -5.383 3.256 1.00 98.62 182 ALA A N 1
ATOM 1433 C CA . ALA A 1 182 ? -17.349 -6.327 4.221 1.00 98.62 182 ALA A CA 1
ATOM 1434 C C . ALA A 1 182 ? -16.709 -6.164 5.611 1.00 98.62 182 ALA A C 1
ATOM 1436 O O . ALA A 1 182 ? -17.423 -6.106 6.608 1.00 98.62 182 ALA A O 1
ATOM 1437 N N . LEU A 1 183 ? -15.382 -6.009 5.662 1.00 98.56 183 LEU A N 1
ATOM 1438 C CA . LEU A 1 183 ? -14.643 -5.778 6.901 1.00 98.56 183 LEU A CA 1
ATOM 1439 C C . LEU A 1 183 ? -15.006 -4.438 7.561 1.00 98.56 183 LEU A C 1
ATOM 1441 O O . LEU A 1 183 ? -15.138 -4.383 8.779 1.00 98.56 183 LEU A O 1
ATOM 1445 N N . ASP A 1 184 ? -15.184 -3.360 6.787 1.00 98.50 184 ASP A N 1
ATOM 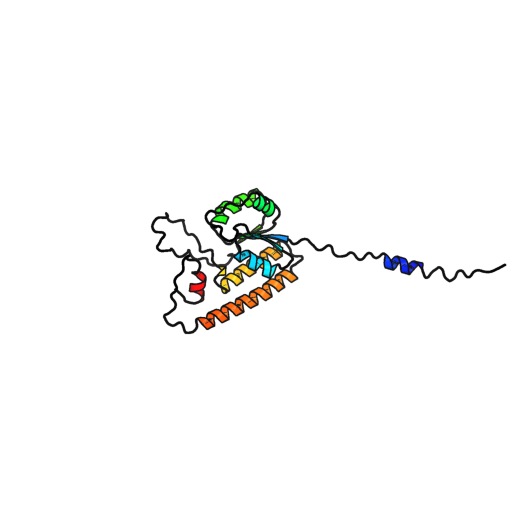1446 C CA . ASP A 1 184 ? -15.644 -2.068 7.325 1.00 98.50 184 ASP A CA 1
ATOM 1447 C C . ASP A 1 184 ? -17.005 -2.214 8.017 1.00 98.50 184 ASP A C 1
ATOM 1449 O O . ASP A 1 184 ? -17.175 -1.763 9.148 1.00 98.50 184 ASP A O 1
ATOM 1453 N N . LEU A 1 185 ? -17.961 -2.888 7.369 1.00 98.12 185 LEU A N 1
ATOM 1454 C CA . LEU A 1 185 ? -19.297 -3.117 7.925 1.00 98.12 185 LEU A CA 1
ATOM 1455 C C . LEU A 1 185 ? -19.261 -3.999 9.178 1.00 98.12 185 LEU A C 1
ATOM 1457 O O . LEU A 1 185 ? -19.936 -3.689 10.158 1.00 98.12 185 LEU A O 1
ATOM 1461 N N . GLU A 1 186 ? -18.451 -5.059 9.171 1.00 97.75 186 GLU A N 1
ATOM 1462 C CA . GLU A 1 186 ? -18.255 -5.923 10.337 1.00 97.75 186 GLU A CA 1
ATOM 1463 C C . GLU A 1 186 ? -17.712 -5.126 11.529 1.00 97.75 186 GLU A C 1
ATOM 1465 O O . GLU A 1 186 ? -18.283 -5.167 12.619 1.00 97.75 186 GLU A O 1
ATOM 1470 N N . ILE A 1 187 ? -16.652 -4.339 11.321 1.00 96.25 187 ILE A N 1
ATOM 1471 C CA . ILE A 1 187 ? -16.039 -3.548 12.392 1.00 96.25 187 ILE A CA 1
ATOM 1472 C C . ILE A 1 187 ? -16.999 -2.465 12.900 1.00 96.25 187 ILE A C 1
ATOM 1474 O O . ILE A 1 187 ? -17.059 -2.231 14.107 1.00 96.25 187 ILE A O 1
ATOM 1478 N N . ARG A 1 188 ? -17.787 -1.828 12.020 1.00 95.12 188 ARG A N 1
ATOM 1479 C CA . ARG A 1 188 ? -18.849 -0.901 12.447 1.00 95.12 188 ARG A CA 1
ATOM 1480 C C . ARG A 1 188 ? -19.825 -1.590 13.392 1.00 95.12 188 ARG A C 1
ATOM 1482 O O . ARG A 1 188 ? -20.043 -1.070 14.481 1.00 95.12 188 ARG A O 1
ATOM 1489 N N . GLY A 1 189 ? -20.319 -2.772 13.022 1.00 94.38 189 GLY A N 1
ATOM 1490 C CA . GLY A 1 189 ? -21.223 -3.563 13.859 1.00 94.38 189 GLY A CA 1
ATOM 1491 C C . GLY A 1 189 ? -20.617 -3.947 15.213 1.00 94.38 189 GLY A C 1
ATOM 1492 O O . GLY A 1 189 ? -21.308 -3.910 16.225 1.00 94.38 189 GLY A O 1
ATOM 1493 N N . LEU A 1 190 ? -19.311 -4.236 15.275 1.00 92.38 190 LEU A N 1
ATOM 1494 C CA . LEU A 1 190 ? -18.623 -4.519 16.545 1.00 92.38 190 LEU A CA 1
ATOM 1495 C C . LEU A 1 190 ? -18.592 -3.317 17.501 1.00 92.38 190 LEU A C 1
ATOM 1497 O O . LEU A 1 190 ? -18.534 -3.503 18.718 1.00 92.38 190 LEU A O 1
ATOM 1501 N N . PHE A 1 191 ? -18.605 -2.095 16.966 1.00 90.62 191 PHE A N 1
ATOM 1502 C CA . PHE A 1 191 ? -18.561 -0.869 17.761 1.00 90.62 191 PHE A CA 1
ATOM 1503 C C . PHE A 1 191 ? -19.932 -0.208 17.963 1.00 90.62 191 PHE A C 1
ATOM 1505 O O . PHE A 1 191 ? -20.037 0.737 18.752 1.00 90.62 191 PHE A O 1
ATOM 1512 N N . GLU A 1 192 ? -20.994 -0.725 17.339 1.00 84.12 192 GLU A N 1
ATOM 1513 C CA . GLU A 1 192 ? -22.374 -0.341 17.639 1.00 84.12 192 GLU A CA 1
ATOM 1514 C C . GLU A 1 192 ? -22.688 -0.655 19.112 1.00 84.12 192 GLU A C 1
ATOM 1516 O O . GLU A 1 192 ? -22.796 -1.803 19.533 1.00 84.12 192 GLU A O 1
ATOM 1521 N N . GLY A 1 193 ? -22.800 0.388 19.940 1.00 75.31 193 GLY A N 1
ATOM 1522 C CA . GLY A 1 193 ? -23.128 0.252 21.363 1.00 75.31 193 GLY A CA 1
ATOM 1523 C C . GLY A 1 193 ? -21.939 0.283 22.325 1.00 75.31 193 GLY A C 1
ATOM 1524 O O . GLY A 1 193 ? -22.142 0.146 23.536 1.00 75.31 193 GLY A O 1
ATOM 1525 N N . VAL A 1 194 ? -20.715 0.551 21.850 1.00 78.25 194 VAL A N 1
ATOM 1526 C CA . VAL A 1 194 ? -19.566 0.867 22.722 1.00 78.25 194 VAL A CA 1
ATOM 1527 C C . VAL A 1 194 ? -19.724 2.291 23.282 1.00 78.25 194 VAL A C 1
ATOM 1529 O O . VAL A 1 194 ? -19.012 3.236 22.949 1.00 78.25 194 VAL A O 1
ATOM 1532 N N . ASN A 1 195 ? -20.720 2.459 24.153 1.00 73.88 195 ASN A N 1
ATOM 1533 C CA . ASN A 1 195 ? -21.068 3.722 24.795 1.00 73.88 195 ASN A CA 1
ATOM 1534 C C . ASN A 1 195 ? -20.037 4.059 25.880 1.00 73.88 195 ASN A C 1
ATOM 1536 O O . ASN A 1 195 ? -20.009 3.447 26.949 1.00 73.88 195 ASN A O 1
ATOM 1540 N N . GLY A 1 196 ? -19.162 5.027 25.601 1.00 72.94 196 GLY A N 1
ATOM 1541 C CA . GLY A 1 196 ? -18.211 5.583 26.573 1.00 72.94 196 GLY A CA 1
ATOM 1542 C C . GLY A 1 196 ? -17.003 4.702 26.925 1.00 72.94 196 GLY A C 1
ATOM 1543 O O . GLY A 1 196 ? -16.115 5.171 27.630 1.00 72.94 196 GLY A O 1
ATOM 1544 N N . ARG A 1 197 ? -16.918 3.460 26.422 1.00 82.12 197 ARG A N 1
ATOM 1545 C CA . ARG A 1 197 ? -15.750 2.561 26.575 1.00 82.12 197 ARG A CA 1
ATOM 1546 C C . ARG A 1 197 ? -14.932 2.463 25.289 1.00 82.12 197 ARG A C 1
ATOM 1548 O O . ARG A 1 197 ? -14.588 1.378 24.839 1.00 82.12 197 ARG A O 1
ATOM 1555 N N . ASN A 1 198 ? -14.669 3.604 24.673 1.00 88.00 198 ASN A N 1
ATOM 1556 C CA . ASN A 1 198 ? -14.051 3.681 23.355 1.00 88.00 198 ASN A CA 1
ATOM 1557 C C . ASN A 1 198 ? -12.545 3.984 23.410 1.00 88.00 198 ASN A C 1
ATOM 1559 O O . ASN A 1 198 ? -11.962 4.268 22.371 1.00 88.00 198 ASN A O 1
ATOM 1563 N N . THR A 1 199 ? -11.933 3.929 24.598 1.00 91.69 199 THR A N 1
ATOM 1564 C CA . THR A 1 199 ? -10.514 4.245 24.805 1.00 91.69 199 THR A CA 1
ATOM 1565 C C . THR A 1 199 ? -9.644 2.992 24.819 1.00 91.69 199 THR A C 1
ATOM 1567 O O . THR A 1 199 ? -9.979 2.024 25.504 1.00 91.69 199 THR A O 1
ATOM 1570 N N . PHE A 1 200 ? -8.494 3.022 24.146 1.00 91.12 200 PHE A N 1
ATOM 1571 C CA . PHE A 1 200 ? -7.534 1.915 24.139 1.00 91.12 200 PHE A CA 1
ATOM 1572 C C . PHE A 1 200 ? -6.078 2.389 24.249 1.00 91.12 200 PHE A C 1
ATOM 1574 O O . PHE A 1 200 ? -5.730 3.521 23.923 1.00 91.12 200 PHE A O 1
ATOM 1581 N N . LEU A 1 201 ? -5.202 1.512 24.752 1.00 92.00 201 LEU A N 1
ATOM 1582 C CA . LEU A 1 201 ? -3.777 1.801 24.914 1.00 92.00 201 LEU A CA 1
ATOM 1583 C C . LEU A 1 201 ? -2.971 1.138 23.798 1.00 92.00 201 LEU A C 1
ATOM 1585 O O . LEU A 1 201 ? -3.104 -0.060 23.552 1.00 92.00 201 LEU A O 1
ATOM 1589 N N . VAL A 1 202 ? -2.078 1.903 23.174 1.00 91.38 202 VAL A N 1
ATOM 1590 C CA . VAL A 1 202 ? -1.165 1.412 22.136 1.00 91.38 202 VAL A CA 1
ATOM 1591 C C . VAL A 1 202 ? 0.275 1.782 22.453 1.00 91.38 202 VAL A C 1
ATOM 1593 O O . VAL A 1 202 ? 0.552 2.807 23.072 1.00 91.38 202 VAL A O 1
ATOM 1596 N N . TYR A 1 203 ? 1.211 0.950 21.998 1.00 88.50 203 TYR A N 1
ATOM 1597 C CA . TYR A 1 203 ? 2.640 1.236 22.122 1.00 88.50 203 TYR A CA 1
ATOM 1598 C C . TYR A 1 203 ? 3.114 2.287 21.103 1.00 88.50 203 TYR A C 1
ATOM 1600 O O . TYR A 1 203 ? 3.795 3.245 21.467 1.00 88.50 203 TYR A O 1
ATOM 1608 N N . HIS A 1 204 ? 2.738 2.117 19.830 1.00 88.38 204 HIS A N 1
ATOM 1609 C CA . HIS A 1 204 ? 3.075 3.016 18.720 1.00 88.38 204 HIS A CA 1
ATOM 1610 C C . HIS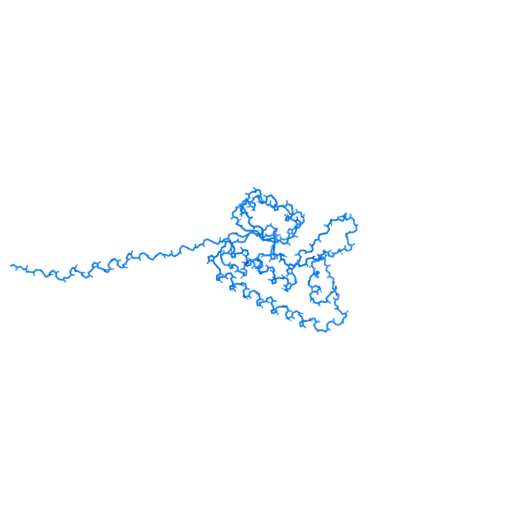 A 1 204 ? 1.796 3.692 18.196 1.00 88.38 204 HIS A C 1
ATOM 1612 O O . HIS A 1 204 ? 0.813 2.978 17.966 1.00 88.38 204 HIS A O 1
ATOM 1618 N N . PRO A 1 205 ? 1.768 5.028 18.003 1.00 90.06 205 PRO A N 1
ATOM 1619 C CA . PRO A 1 205 ? 0.566 5.779 17.624 1.00 90.06 205 PRO A CA 1
ATOM 1620 C C . PRO A 1 205 ? 0.188 5.611 16.136 1.00 90.06 205 PRO A C 1
ATOM 1622 O O . PRO A 1 205 ? 0.065 6.586 15.406 1.00 90.06 205 PRO A O 1
ATOM 1625 N N . ALA A 1 206 ? -0.001 4.368 15.683 1.00 92.44 206 ALA A N 1
ATOM 1626 C CA . ALA A 1 206 ? -0.427 4.034 14.319 1.00 92.44 206 ALA A CA 1
ATOM 1627 C C . ALA A 1 206 ? -1.951 4.040 14.126 1.00 92.44 206 ALA A C 1
ATOM 1629 O O . ALA A 1 206 ? -2.448 4.104 13.009 1.00 92.44 206 ALA A O 1
ATOM 1630 N N . TRP A 1 207 ? -2.719 3.958 15.209 1.00 94.56 207 TRP A N 1
ATOM 1631 C CA . TRP A 1 207 ? -4.149 3.651 15.150 1.00 94.56 207 TRP A CA 1
ATOM 1632 C C . TRP A 1 207 ? -5.050 4.881 14.963 1.00 94.56 207 TRP A C 1
ATOM 1634 O O . TRP A 1 207 ? -6.265 4.774 15.102 1.00 94.56 207 TRP A O 1
ATOM 1644 N N . GLY A 1 208 ? -4.488 6.049 14.630 1.00 93.75 208 GLY A N 1
ATOM 1645 C CA . GLY A 1 208 ? -5.229 7.312 14.549 1.00 93.75 208 GLY A CA 1
ATOM 1646 C C . GLY A 1 208 ? -6.370 7.299 13.523 1.00 93.75 208 GLY A C 1
ATOM 1647 O O . GLY A 1 208 ? -7.483 7.726 13.833 1.00 93.75 208 GLY A O 1
ATOM 1648 N N . TYR A 1 209 ? -6.130 6.771 12.318 1.00 96.44 209 TYR A N 1
ATOM 1649 C CA . TYR A 1 209 ? -7.176 6.654 11.292 1.00 96.44 209 TYR A CA 1
ATOM 1650 C C . TYR A 1 209 ? -8.239 5.612 11.651 1.00 96.44 209 TYR A C 1
ATOM 1652 O O . TYR A 1 209 ? -9.426 5.864 11.442 1.00 96.44 209 TYR A O 1
ATOM 1660 N N . PHE A 1 210 ? -7.838 4.474 12.226 1.00 96.00 210 PHE A N 1
ATOM 1661 C CA . PHE A 1 210 ? -8.769 3.452 12.718 1.00 96.00 210 PHE A CA 1
ATOM 1662 C C . PHE A 1 210 ? -9.693 4.042 13.788 1.00 96.00 210 PHE A C 1
ATOM 1664 O O . PHE A 1 210 ? -10.914 3.981 13.661 1.00 96.00 210 PHE A O 1
ATOM 1671 N N . ALA A 1 211 ? -9.112 4.719 14.782 1.00 94.06 211 ALA A N 1
ATOM 1672 C CA . ALA A 1 211 ? -9.859 5.358 15.854 1.00 94.06 211 ALA A CA 1
ATOM 1673 C C . ALA A 1 211 ? -10.844 6.409 15.326 1.00 94.06 211 ALA A C 1
ATOM 1675 O O . ALA A 1 211 ? -12.011 6.406 15.708 1.00 94.06 211 ALA A O 1
ATOM 1676 N N . ARG A 1 212 ? -10.424 7.249 14.371 1.00 93.25 212 ARG A N 1
ATOM 1677 C CA . ARG A 1 212 ? -11.315 8.219 13.715 1.00 93.25 212 ARG A CA 1
ATOM 1678 C C . ARG A 1 212 ? -12.465 7.548 12.960 1.00 93.25 212 ARG A C 1
ATOM 1680 O O . ARG A 1 212 ? -13.581 8.051 13.010 1.00 93.25 212 ARG A O 1
ATOM 1687 N N . THR A 1 213 ? -12.195 6.445 12.262 1.00 94.62 213 THR A N 1
ATOM 1688 C CA . THR A 1 213 ? -13.189 5.740 11.427 1.00 94.62 213 THR A CA 1
ATOM 1689 C C . THR A 1 213 ? -14.325 5.163 12.269 1.00 94.62 213 THR A C 1
ATOM 1691 O O . THR A 1 213 ? -15.481 5.216 11.853 1.00 94.62 213 THR A O 1
ATOM 1694 N N . TYR A 1 214 ? -13.994 4.658 13.460 1.00 93.94 214 TYR A N 1
ATOM 1695 C CA . TYR A 1 214 ? -14.920 3.916 14.319 1.00 93.94 214 TYR A CA 1
ATOM 1696 C C . TYR A 1 214 ? -15.262 4.625 15.637 1.00 93.94 214 TYR A C 1
ATOM 1698 O O . TYR A 1 214 ? -15.842 4.021 16.533 1.00 93.94 214 TYR A O 1
ATOM 1706 N N . GLY A 1 215 ? -14.912 5.907 15.778 1.00 91.44 215 GLY A N 1
ATOM 1707 C CA . GLY A 1 215 ? -15.259 6.703 16.960 1.00 91.44 215 GLY A CA 1
ATOM 1708 C C . GLY A 1 215 ? -14.536 6.291 18.250 1.00 91.44 215 GLY A C 1
ATOM 1709 O O . GLY A 1 215 ? -15.096 6.449 19.335 1.00 91.44 215 GLY A O 1
ATOM 1710 N N . LEU A 1 216 ? -13.307 5.778 18.150 1.00 92.00 216 LEU A N 1
ATOM 1711 C CA . LEU A 1 216 ? -12.463 5.374 19.282 1.00 92.00 216 LEU A CA 1
ATOM 1712 C C . LEU A 1 216 ? -11.484 6.479 19.710 1.00 92.00 216 LEU A C 1
ATOM 1714 O O . LEU A 1 216 ? -11.334 7.496 19.025 1.00 92.00 216 LEU A O 1
ATOM 1718 N N . LYS A 1 217 ? -10.824 6.277 20.855 1.00 87.75 217 LYS A N 1
ATOM 1719 C CA . LYS A 1 217 ? -9.878 7.204 21.487 1.00 87.75 217 LYS A CA 1
ATOM 1720 C C . LYS A 1 217 ? -8.619 6.520 22.007 1.00 87.75 217 LYS A C 1
ATOM 1722 O O . LYS A 1 217 ? -8.701 5.364 22.470 1.00 87.75 217 LYS A O 1
#

Sequence (217 aa):
MKKYNITRLIIVFPVILFLFMGRILPVAARPVSVAVSILPQSFFVKEIGSAEVEILVMVPPGANPATYEPKPRQLAKLAGCPIYFAQGLPFESAWIPRFLKSNPHLIVVPTYAGIERVPMQRSSRSRGAKAEKNYLDPHIWLSPPLAFVEARNILEGLLRIDPSHKAIYTDGFRRLASKIVALDLEIRGLFEGVNGRNTFLVYHPAWGYFARTYGLK

Foldseek 3Di:
DDDDDPPPPPPPVVVVVVVPPDPPPPPPDQAAEEEEAADLLVVLLCLQCPRNYDYQHQQYPPGDLQDDDGDPVSLVSLLRHQEYEYLQTNNCVVPVVVSCVSRVNYHYFDLQPPPPFAAFDDDPVPVPDDDPPRRTQSLQCLQLVSVLSSSVSSLVRCCVVCVVCNVSNVVSSVVVNVVSVVVLVVVLVVLVPCPPVQEDDDPGRSCVNVCVSNVHD

Radius of gyration: 26.69 Å; chains: 1; bounding box: 46×75×95 Å

pLDDT: mean 86.67, std 17.44, range [40.28, 98.88]

Secondary structure (DSSP, 8-state):
-PPP-GGGSSSSHHHHHHTTS------PPPPEEEEESSHHHHHHHHHHHGGGEEEEESS-TT--TTT----HHHHHHHTT-SEEEE---HHHHHHHHHHHHH-TT-EEEETTTT--PPBPPPPTT-SSS---TT-B---GGGSHHHHHHHHHHHHHHHHHH-GGGHHHHHHHHHHHHHHHHHHHHHHHHHHTT--S------SSS-THHHHHHHT--